Protein 9QYF (pdb70)

Structure (mmCIF, N/CA/C/O backbone):
data_9QYF
#
_entry.id   9QYF
#
_cell.length_a   52.143
_cell.length_b   52.143
_cell.length_c   132.158
_cell.angle_alpha   90.00
_cell.angle_beta   90.00
_cell.angle_gamma   90.00
#
_symmetry.space_group_name_H-M   'P 43 21 2'
#
loop_
_entity.id
_entity.type
_entity.pdbx_description
1 polymer 'Protein mono-ADP-ribosyltransferase PARP9'
2 non-polymer ADENOSINE-5-DIPHOSPHORIBOSE
3 non-polymer '[(2R,3S,4R,5R)-5-(6-AMINOPURIN-9-YL)-3,4-DIHYDROXY-OXOLAN-2-YL]METHYL[HYDROXY-[[(2R,3S,4R,5S)-3,4,5-TRIHYDROXYOXOLAN-2-YL]METHOXY]PHOSPHORYL] HYDROGEN PHOSPHATE'
4 water water
#
loop_
_atom_site.group_PDB
_atom_site.id
_atom_site.type_symbol
_atom_site.label_atom_id
_atom_site.label_alt_id
_atom_site.label_comp_id
_atom_site.label_asym_id
_atom_site.label_entity_id
_atom_site.label_seq_id
_atom_site.pdbx_PDB_ins_code
_atom_site.Cartn_x
_atom_site.Cartn_y
_atom_site.Cartn_z
_atom_site.occupancy
_atom_site.B_iso_or_equiv
_atom_site.auth_seq_id
_atom_site.auth_comp_id
_atom_site.auth_asym_id
_atom_site.auth_atom_id
_atom_site.pdbx_PDB_model_num
ATOM 1 N N . SER A 1 8 ? -14.585 7.201 -21.875 1.00 48.42 308 SER A N 1
ATOM 2 C CA . SER A 1 8 ? -14.286 7.402 -20.438 1.00 43.48 308 SER A CA 1
ATOM 3 C C . SER A 1 8 ? -15.497 8.075 -19.808 1.00 39.27 308 SER A C 1
ATOM 4 O O . SER A 1 8 ? -16.246 8.734 -20.522 1.00 48.82 308 SER A O 1
ATOM 7 N N . PHE A 1 9 ? -15.716 7.861 -18.504 1.00 27.20 309 PHE A N 1
ATOM 8 C CA . PHE A 1 9 ? -16.796 8.537 -17.799 1.00 21.58 309 PHE A CA 1
ATOM 9 C C . PHE A 1 9 ? -16.402 8.744 -16.335 1.00 20.77 309 PHE A C 1
ATOM 10 O O . PHE A 1 9 ? -15.541 8.031 -15.793 1.00 25.00 309 PHE A O 1
ATOM 18 N N . ASN A 1 10 ? -17.018 9.772 -15.723 1.00 18.25 310 ASN A N 1
ATOM 19 C CA . ASN A 1 10 ? -16.731 10.150 -14.351 1.00 17.46 310 ASN A CA 1
ATOM 20 C C . ASN A 1 10 ? -17.985 10.357 -13.501 1.00 16.52 310 ASN A C 1
ATOM 21 O O . ASN A 1 10 ? -17.874 10.737 -12.350 1.00 18.67 310 ASN A O 1
ATOM 26 N N . ALA A 1 11 ? -19.168 10.076 -14.051 1.00 14.28 311 ALA A N 1
ATOM 27 C CA . ALA A 1 11 ? -20.386 10.227 -13.276 1.00 14.30 311 ALA A CA 1
ATOM 28 C C . ALA A 1 11 ? -21.325 9.047 -13.566 1.00 14.51 311 ALA A C 1
ATOM 29 O O . ALA A 1 11 ? -21.317 8.514 -14.678 1.00 16.08 311 ALA A O 1
ATOM 31 N N . MET A 1 12 ? -22.168 8.688 -12.577 1.00 15.50 312 MET A N 1
ATOM 32 C CA . MET A 1 12 ? -23.211 7.676 -12.733 1.00 15.88 312 MET A CA 1
ATOM 33 C C . MET A 1 12 ? -24.431 8.173 -11.976 1.00 15.29 312 MET A C 1
ATOM 34 O O . MET A 1 12 ? -24.311 8.881 -11.000 1.00 15.83 312 MET A O 1
ATOM 39 N N . VAL A 1 13 ? -25.604 7.738 -12.414 1.00 13.80 313 VAL A N 1
ATOM 40 C CA . VAL A 1 13 ? -26.846 8.029 -11.724 1.00 14.86 313 VAL A CA 1
ATOM 41 C C . VAL A 1 13 ? -27.514 6.704 -11.353 1.00 14.29 313 VAL A C 1
ATOM 42 O O . VAL A 1 13 ? -27.593 5.810 -12.202 1.00 14.30 313 VAL A O 1
ATOM 46 N N . VAL A 1 14 ? -27.923 6.589 -10.083 1.00 14.19 314 VAL A N 1
ATOM 47 C CA . VAL A 1 14 ? -28.587 5.401 -9.598 1.00 14.66 314 VAL A CA 1
ATOM 48 C C . VAL A 1 14 ? -29.761 5.840 -8.724 1.00 14.28 314 VAL A C 1
ATOM 49 O O . VAL A 1 14 ? -29.588 6.534 -7.732 1.00 14.28 314 VAL A O 1
ATOM 53 N N . ASN A 1 15 ? -30.977 5.434 -9.092 1.00 15.81 315 ASN A N 1
ATOM 54 C CA . ASN A 1 15 ? -32.199 5.831 -8.393 1.00 15.30 315 ASN A CA 1
ATOM 55 C C . ASN A 1 15 ? -32.226 7.366 -8.291 1.00 14.46 315 ASN A C 1
ATOM 56 O O . ASN A 1 15 ? -32.273 8.023 -9.321 1.00 17.71 315 ASN A O 1
ATOM 61 N N . ASN A 1 16 ? -32.219 7.913 -7.067 1.00 13.64 316 ASN A N 1
ATOM 62 C CA . ASN A 1 16 ? -32.200 9.356 -6.830 1.00 14.06 316 ASN A CA 1
ATOM 63 C C . ASN A 1 16 ? -30.843 9.915 -6.430 1.00 14.83 316 ASN A C 1
ATOM 64 O O . ASN A 1 16 ? -30.766 11.055 -5.963 1.00 16.58 316 ASN A O 1
ATOM 69 N N . LEU A 1 17 ? -29.785 9.188 -6.746 1.00 13.70 317 LEU A N 1
ATOM 70 C CA . LEU A 1 17 ? -28.443 9.568 -6.371 1.00 13.80 317 LEU A CA 1
ATOM 71 C C . LEU A 1 17 ? -27.564 9.735 -7.604 1.00 13.83 317 LEU A C 1
ATOM 72 O O . LEU A 1 17 ? -27.563 8.909 -8.520 1.00 14.50 317 LEU A O 1
ATOM 77 N N . THR A 1 18 ? -26.828 10.864 -7.598 1.00 12.90 318 THR A N 1
ATOM 78 C CA . THR A 1 18 ? -25.812 11.142 -8.596 1.00 13.45 318 THR A CA 1
ATOM 79 C C . THR A 1 18 ? -24.438 11.034 -7.931 1.00 14.27 318 THR A C 1
ATOM 80 O O . THR A 1 18 ? -24.233 11.589 -6.866 1.00 16.07 318 THR A O 1
ATOM 84 N N . LEU A 1 19 ? -23.565 10.228 -8.532 1.00 14.75 319 LEU A N 1
ATOM 85 C CA . LEU A 1 19 ? -22.209 10.101 -8.022 1.00 15.82 319 LEU A CA 1
ATOM 86 C C . LEU A 1 19 ? -21.219 10.563 -9.096 1.00 15.91 319 LEU A C 1
ATOM 87 O O . LEU A 1 19 ? -21.265 10.081 -10.219 1.00 16.58 319 LEU A O 1
ATOM 92 N N . GLN A 1 20 ? -20.293 11.469 -8.723 1.00 15.02 320 GLN A N 1
ATOM 93 C CA . GLN A 1 20 ? -19.294 11.938 -9.654 1.00 15.41 320 GLN A CA 1
ATOM 94 C C . GLN A 1 20 ? -17.914 11.839 -9.003 1.00 15.91 320 GLN A C 1
ATOM 95 O O . GLN A 1 20 ? -17.782 12.101 -7.825 1.00 17.01 320 GLN A O 1
ATOM 101 N N . ILE A 1 21 ? -16.922 11.405 -9.795 1.00 15.05 321 ILE A N 1
ATOM 102 C CA . ILE A 1 21 ? -15.535 11.475 -9.403 1.00 15.65 321 ILE A CA 1
ATOM 103 C C . ILE A 1 21 ? -14.913 12.717 -10.027 1.00 16.54 321 ILE A C 1
ATOM 104 O O . ILE A 1 21 ? -15.029 12.940 -11.225 1.00 18.47 321 ILE A O 1
ATOM 109 N N . VAL A 1 22 ? -14.306 13.508 -9.156 1.00 17.10 322 VAL A N 1
ATOM 110 C CA . VAL A 1 22 ? -13.728 14.789 -9.510 1.00 18.28 322 VAL A CA 1
ATOM 111 C C . VAL A 1 22 ? -12.234 14.760 -9.193 1.00 18.62 322 VAL A C 1
ATOM 112 O O . VAL A 1 22 ? -11.843 14.217 -8.188 1.00 20.88 322 VAL A O 1
ATOM 116 N N . GLN A 1 23 ? -11.427 15.339 -10.075 1.00 18.75 323 GLN A N 1
ATOM 117 C CA . GLN A 1 23 ? -10.032 15.613 -9.783 1.00 20.05 323 GLN A CA 1
ATOM 118 C C . GLN A 1 23 ? -9.931 17.068 -9.338 1.00 19.32 323 GLN A C 1
ATOM 119 O O . GLN A 1 23 ? -10.167 17.972 -10.130 1.00 23.42 323 GLN A O 1
ATOM 125 N N . GLY A 1 24 ? -9.592 17.257 -8.068 1.00 18.89 324 GLY A N 1
ATOM 126 C CA . GLY A 1 24 ? -9.509 18.605 -7.528 1.00 17.37 324 GLY A CA 1
ATOM 127 C C . GLY A 1 24 ? -9.199 18.642 -6.035 1.00 17.13 324 GLY A C 1
ATOM 128 O O . GLY A 1 24 ? -8.798 17.651 -5.430 1.00 19.39 324 GLY A O 1
ATOM 129 N N . HIS A 1 25 ? -9.463 19.813 -5.453 1.00 18.62 325 HIS A N 1
ATOM 130 C CA . HIS A 1 25 ? -9.175 20.115 -4.069 1.00 17.74 325 HIS A CA 1
ATOM 131 C C . HIS A 1 25 ? -10.466 20.066 -3.276 1.00 16.53 325 HIS A C 1
ATOM 132 O O . HIS A 1 25 ? -11.415 20.780 -3.619 1.00 16.88 325 HIS A O 1
ATOM 139 N N . ILE A 1 26 ? -10.490 19.273 -2.198 1.00 16.03 326 ILE A N 1
ATOM 140 C CA . ILE A 1 26 ? -11.695 19.158 -1.382 1.00 17.02 326 ILE A CA 1
ATOM 141 C C . ILE A 1 26 ? -12.115 20.518 -0.834 1.00 15.80 326 ILE A C 1
ATOM 142 O O . ILE A 1 26 ? -13.333 20.807 -0.775 1.00 17.39 326 ILE A O 1
ATOM 147 N N . GLU A 1 27 ? -11.119 21.364 -0.485 1.00 16.57 327 GLU A N 1
ATOM 148 C CA . GLU A 1 27 ? -11.437 22.608 0.178 1.00 17.90 327 GLU A CA 1
ATOM 149 C C . GLU A 1 27 ? -12.020 23.671 -0.756 1.00 17.38 327 GLU A C 1
ATOM 150 O O . GLU A 1 27 ? -12.476 24.723 -0.289 1.00 19.33 327 GLU A O 1
ATOM 156 N N . TRP A 1 28 ? -12.004 23.413 -2.068 1.00 17.96 328 TRP A N 1
ATOM 157 C CA . TRP A 1 28 ? -12.530 24.345 -3.057 1.00 19.09 328 TRP A CA 1
ATOM 158 C C . TRP A 1 28 ? -13.873 23.889 -3.631 1.00 18.52 328 TRP A C 1
ATOM 159 O O . TRP A 1 28 ? -14.385 24.497 -4.566 1.00 20.61 328 TRP A O 1
ATOM 170 N N A GLN A 1 29 ? -14.438 22.806 -3.082 0.50 16.38 329 GLN A N 1
ATOM 171 N N B GLN A 1 29 ? -14.458 22.836 -3.058 0.50 17.69 329 GLN A N 1
ATOM 172 C CA A GLN A 1 29 ? -15.758 22.340 -3.477 0.50 16.45 329 GLN A CA 1
ATOM 173 C CA B GLN A 1 29 ? -15.749 22.355 -3.517 0.50 18.51 329 GLN A CA 1
ATOM 174 C C A GLN A 1 29 ? -16.844 23.347 -3.109 0.50 16.35 329 GLN A C 1
ATOM 175 C C B GLN A 1 29 ? -16.889 23.246 -3.038 0.50 17.33 329 GLN A C 1
ATOM 176 O O A GLN A 1 29 ? -16.711 24.122 -2.167 0.50 18.33 329 GLN A O 1
ATOM 177 O O B GLN A 1 29 ? -16.843 23.828 -1.956 0.50 17.23 329 GLN A O 1
ATOM 188 N N . THR A 1 30 ? -17.949 23.238 -3.850 1.00 16.42 330 THR A N 1
ATOM 189 C CA . THR A 1 30 ? -19.242 23.828 -3.511 1.00 17.53 330 THR A CA 1
ATOM 190 C C . THR A 1 30 ? -20.211 22.665 -3.329 1.00 17.47 330 THR A C 1
ATOM 191 O O . THR A 1 30 ? -20.439 21.891 -4.258 1.00 19.57 330 THR A O 1
ATOM 195 N N . ALA A 1 31 ? -20.711 22.516 -2.104 1.00 16.53 331 ALA A N 1
ATOM 196 C CA . ALA A 1 31 ? -21.667 21.459 -1.797 1.00 15.77 331 ALA A CA 1
ATOM 197 C C . ALA A 1 31 ? -22.315 21.824 -0.476 1.00 15.59 331 ALA A C 1
ATOM 198 O O . ALA A 1 31 ? -21.786 22.668 0.236 1.00 17.39 331 ALA A O 1
ATOM 200 N N . ASP A 1 32 ? -23.455 21.199 -0.133 1.00 14.30 332 ASP A N 1
ATOM 201 C CA . ASP A 1 32 ? -24.010 21.453 1.172 1.00 13.66 332 ASP A CA 1
ATOM 202 C C . ASP A 1 32 ? -23.069 21.035 2.299 1.00 13.61 332 ASP A C 1
ATOM 203 O O . ASP A 1 32 ? -22.971 21.703 3.329 1.00 14.33 332 ASP A O 1
ATOM 208 N N . VAL A 1 33 ? -22.450 19.857 2.123 1.00 13.58 333 VAL A N 1
ATOM 209 C CA . VAL A 1 33 ? -21.511 19.305 3.098 1.00 12.98 333 VAL A CA 1
ATOM 210 C C . VAL A 1 33 ? -20.178 18.958 2.419 1.00 12.21 333 VAL A C 1
ATOM 211 O O . VAL A 1 33 ? -20.154 18.420 1.319 1.00 13.15 333 VAL A O 1
ATOM 215 N N . ILE A 1 34 ? -19.089 19.298 3.099 1.00 13.30 334 ILE A N 1
ATOM 216 C CA . ILE A 1 34 ? -17.743 18.895 2.711 1.00 13.06 334 ILE A CA 1
ATOM 217 C C . ILE A 1 34 ? -17.231 18.075 3.884 1.00 12.58 334 ILE A C 1
ATOM 218 O O . ILE A 1 34 ? -17.411 18.405 5.055 1.00 13.54 334 ILE A O 1
ATOM 223 N N . VAL A 1 35 ? -16.596 16.950 3.559 1.00 13.69 335 VAL A N 1
ATOM 224 C CA . VAL A 1 35 ? -16.070 16.032 4.558 1.00 13.98 335 VAL A CA 1
ATOM 225 C C . VAL A 1 35 ? -14.573 16.217 4.788 1.00 12.64 335 VAL A C 1
ATOM 226 O O . VAL A 1 35 ? -13.794 16.224 3.845 1.00 14.05 335 VAL A O 1
ATOM 230 N N . ASN A 1 36 ? -14.227 16.291 6.078 1.00 12.11 336 ASN A N 1
ATOM 231 C CA . ASN A 1 36 ? -12.839 16.409 6.525 1.00 12.38 336 ASN A CA 1
ATOM 232 C C . ASN A 1 36 ? -12.371 15.075 7.115 1.00 13.72 336 ASN A C 1
ATOM 233 O O . ASN A 1 36 ? -13.190 14.226 7.410 1.00 14.42 336 ASN A O 1
ATOM 238 N N . SER A 1 37 ? -11.073 14.952 7.355 1.00 14.42 337 SER A N 1
ATOM 239 C CA . SER A 1 37 ? -10.480 13.740 7.876 1.00 14.50 337 SER A CA 1
ATOM 240 C C . SER A 1 37 ? -9.398 14.125 8.887 1.00 15.77 337 SER A C 1
ATOM 241 O O . SER A 1 37 ? -8.355 14.646 8.482 1.00 16.08 337 SER A O 1
ATOM 244 N N . VAL A 1 38 ? -9.660 13.888 10.179 1.00 14.03 338 VAL A N 1
ATOM 245 C CA . VAL A 1 38 ? -8.827 14.436 11.233 1.00 13.85 338 VAL A CA 1
ATOM 246 C C . VAL A 1 38 ? -8.543 13.449 12.353 1.00 14.94 338 VAL A C 1
ATOM 247 O O . VAL A 1 38 ? -9.298 12.485 12.597 1.00 14.85 338 VAL A O 1
ATOM 251 N N . ASN A 1 39 ? -7.502 13.792 13.097 1.00 15.33 339 ASN A N 1
ATOM 252 C CA . ASN A 1 39 ? -7.284 13.354 14.456 1.00 15.91 339 ASN A CA 1
ATOM 253 C C . ASN A 1 39 ? -8.043 14.322 15.348 1.00 14.28 339 ASN A C 1
ATOM 254 O O . ASN A 1 39 ? -7.740 15.521 15.305 1.00 15.01 339 ASN A O 1
ATOM 259 N N . PRO A 1 40 ? -9.096 13.880 16.089 1.00 14.64 340 PRO A N 1
ATOM 260 C CA . PRO A 1 40 ? -9.875 14.798 16.904 1.00 15.66 340 PRO A CA 1
ATOM 261 C C . PRO A 1 40 ? -9.088 15.553 17.950 1.00 15.72 340 PRO A C 1
ATOM 262 O O . PRO A 1 40 ? -9.556 16.597 18.401 1.00 18.55 340 PRO A O 1
ATOM 266 N N . HIS A 1 41 ? -7.905 15.037 18.311 1.00 16.27 341 HIS A N 1
ATOM 267 C CA . HIS A 1 41 ? -7.047 15.683 19.298 1.00 18.37 341 HIS A CA 1
ATOM 268 C C . HIS A 1 41 ? -6.137 16.754 18.682 1.00 19.43 341 HIS A C 1
ATOM 269 O O . HIS A 1 41 ? -5.528 17.501 19.432 1.00 20.98 341 HIS A O 1
ATOM 276 N N . ASP A 1 42 ? -6.071 16.829 17.344 1.00 17.17 342 ASP A N 1
ATOM 277 C CA . ASP A 1 42 ? -5.301 17.866 16.674 1.00 17.85 342 ASP A CA 1
ATOM 278 C C . ASP A 1 42 ? -5.704 17.932 15.206 1.00 16.76 342 ASP A C 1
ATOM 279 O O . ASP A 1 42 ? -5.201 17.183 14.380 1.00 16.86 342 ASP A O 1
ATOM 284 N N . ILE A 1 43 ? -6.651 18.825 14.890 1.00 15.59 343 ILE A N 1
ATOM 285 C CA . ILE A 1 43 ? -7.196 18.936 13.550 1.00 15.40 343 ILE A CA 1
ATOM 286 C C . ILE A 1 43 ? -6.282 19.724 12.606 1.00 15.65 343 ILE A C 1
ATOM 287 O O . ILE A 1 43 ? -6.683 19.986 11.489 1.00 16.53 343 ILE A O 1
ATOM 292 N N . THR A 1 44 ? -5.028 20.014 13.030 1.00 15.87 344 THR A N 1
ATOM 293 C CA . THR A 1 44 ? -4.076 20.710 12.179 1.00 18.02 344 THR A CA 1
ATOM 294 C C . THR A 1 44 ? -3.102 19.777 11.469 1.00 18.42 344 THR A C 1
ATOM 295 O O . THR A 1 44 ? -2.297 20.238 10.687 1.00 19.87 344 THR A O 1
ATOM 299 N N . VAL A 1 45 ? -3.169 18.472 11.731 1.00 17.14 345 VAL A N 1
ATOM 300 C CA . VAL A 1 45 ? -2.286 17.452 11.186 1.00 18.27 345 VAL A CA 1
ATOM 301 C C . VAL A 1 45 ? -2.960 16.746 10.012 1.00 17.28 345 VAL A C 1
ATOM 302 O O . VAL A 1 45 ? -4.098 16.319 10.119 1.00 17.88 345 VAL A O 1
ATOM 306 N N . GLY A 1 46 ? -2.245 16.613 8.901 1.00 16.81 346 GLY A N 1
ATOM 307 C CA . GLY A 1 46 ? -2.701 15.906 7.720 1.00 16.57 346 GLY A CA 1
ATOM 308 C C . GLY A 1 46 ? -3.026 16.860 6.584 1.00 16.14 346 GLY A C 1
ATOM 309 O O . GLY A 1 46 ? -3.462 17.985 6.855 1.00 17.28 346 GLY A O 1
ATOM 310 N N . PRO A 1 47 ? -2.865 16.462 5.311 1.00 15.78 347 PRO A N 1
ATOM 311 C CA . PRO A 1 47 ? -3.064 17.409 4.207 1.00 17.23 347 PRO A CA 1
ATOM 312 C C . PRO A 1 47 ? -4.527 17.771 3.992 1.00 15.57 347 PRO A C 1
ATOM 313 O O . PRO A 1 47 ? -4.832 18.939 3.727 1.00 17.61 347 PRO A O 1
ATOM 317 N N . VAL A 1 48 ? -5.478 16.817 4.118 1.00 15.59 348 VAL A N 1
ATOM 318 C CA . VAL A 1 48 ? -6.900 17.186 3.984 1.00 14.90 348 VAL A CA 1
ATOM 319 C C . VAL A 1 48 ? -7.236 18.150 5.121 1.00 14.61 348 VAL A C 1
ATOM 320 O O . VAL A 1 48 ? -7.843 19.216 4.914 1.00 15.65 348 VAL A O 1
ATOM 324 N N . ALA A 1 49 ? -6.836 17.811 6.349 1.00 15.07 349 ALA A N 1
ATOM 325 C C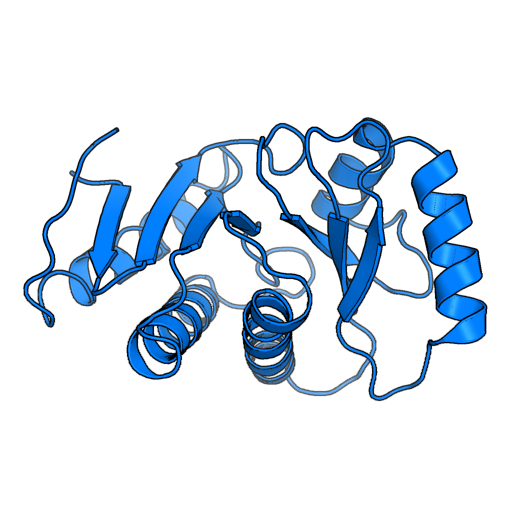A . ALA A 1 49 ? -7.124 18.625 7.518 1.00 15.63 349 ALA A CA 1
ATOM 326 C C . ALA A 1 49 ? -6.576 20.039 7.360 1.00 14.58 349 ALA A C 1
ATOM 327 O O . ALA A 1 49 ? -7.271 21.017 7.627 1.00 15.47 349 ALA A O 1
ATOM 329 N N . LYS A 1 50 ? -5.286 20.164 6.982 1.00 14.70 350 LYS A N 1
ATOM 330 C CA . LYS A 1 50 ? -4.727 21.493 6.812 1.00 16.37 350 LYS A CA 1
ATOM 331 C C . LYS A 1 50 ? -5.417 22.248 5.682 1.00 16.91 350 LYS A C 1
ATOM 332 O O . LYS A 1 50 ? -5.621 23.447 5.784 1.00 19.31 350 LYS A O 1
ATOM 338 N N . SER A 1 51 ? -5.775 21.559 4.596 1.00 17.37 351 SER A N 1
ATOM 339 C CA . SER A 1 51 ? -6.428 22.196 3.461 1.00 18.46 351 SER A CA 1
ATOM 340 C C . SER A 1 51 ? -7.762 22.808 3.888 1.00 17.03 351 SER A C 1
ATOM 341 O O . SER A 1 51 ? -8.076 23.972 3.596 1.00 16.18 351 SER A O 1
ATOM 344 N N . ILE A 1 52 ? -8.582 21.997 4.555 1.00 16.00 352 ILE A N 1
ATOM 345 C CA . ILE A 1 52 ? -9.912 22.434 4.962 1.00 15.32 352 ILE A CA 1
ATOM 346 C C . ILE A 1 52 ? -9.807 23.546 6.017 1.00 15.37 352 ILE A C 1
ATOM 347 O O . ILE A 1 52 ? -10.519 24.546 5.932 1.00 16.18 352 ILE A O 1
ATOM 352 N N . LEU A 1 53 ? -8.900 23.412 6.986 1.00 15.88 353 LEU A N 1
ATOM 353 C CA . LEU A 1 53 ? -8.784 24.401 8.050 1.00 15.14 353 LEU A CA 1
ATOM 354 C C . LEU A 1 53 ? -8.364 25.762 7.495 1.00 16.13 353 LEU A C 1
ATOM 355 O O . LEU A 1 53 ? -8.988 26.787 7.796 1.00 16.51 353 LEU A O 1
ATOM 360 N N . GLN A 1 54 ? -7.327 25.797 6.643 1.00 15.78 354 GLN A N 1
ATOM 361 C CA . GLN A 1 54 ? -6.878 27.056 6.099 1.00 17.07 354 GLN A CA 1
ATOM 362 C C . GLN A 1 54 ? -7.960 27.745 5.280 1.00 19.17 354 GLN A C 1
ATOM 363 O O . GLN A 1 54 ? -8.067 28.958 5.336 1.00 22.42 354 GLN A O 1
ATOM 369 N N . GLN A 1 55 ? -8.735 27.002 4.494 1.00 18.01 355 GLN A N 1
ATOM 370 C CA . GLN A 1 55 ? -9.775 27.602 3.681 1.00 18.29 355 GLN A CA 1
ATOM 371 C C . GLN A 1 55 ? -10.985 28.014 4.520 1.00 18.55 355 GLN A C 1
ATOM 372 O O . GLN A 1 55 ? -11.585 29.045 4.219 1.00 20.37 355 GLN A O 1
ATOM 378 N N . ALA A 1 56 ? -11.368 27.214 5.541 1.00 16.08 356 ALA A N 1
ATOM 379 C CA . ALA A 1 56 ? -12.546 27.518 6.350 1.00 16.41 356 ALA A CA 1
ATOM 380 C C . ALA A 1 56 ? -12.233 28.708 7.244 1.00 16.22 356 ALA A C 1
ATOM 381 O O . ALA A 1 56 ? -13.122 29.509 7.504 1.00 18.71 356 ALA A O 1
ATOM 383 N N . GLY A 1 57 ? -10.982 28.771 7.732 1.00 17.49 357 GLY A N 1
ATOM 384 C CA . GLY A 1 57 ? -10.589 29.807 8.642 1.00 18.85 357 GLY A CA 1
ATOM 385 C C . GLY A 1 57 ? -10.528 29.360 10.100 1.00 18.27 357 GLY A C 1
ATOM 386 O O . GLY A 1 57 ? -11.123 28.361 10.517 1.00 19.46 357 GLY A O 1
ATOM 387 N N . VAL A 1 58 ? -9.827 30.177 10.897 1.00 18.81 358 VAL A N 1
ATOM 388 C CA . VAL A 1 58 ? -9.527 29.798 12.262 1.00 19.04 358 VAL A CA 1
ATOM 389 C C . VAL A 1 58 ? -10.805 29.681 13.105 1.00 18.17 358 VAL A C 1
ATOM 390 O O . VAL A 1 58 ? -10.836 28.953 14.103 1.00 20.78 358 VAL A O 1
ATOM 394 N N . GLU A 1 59 ? -11.869 30.386 12.710 1.00 18.23 359 GLU A N 1
ATOM 395 C CA . GLU A 1 59 ? -13.130 30.306 13.452 1.00 18.16 359 GLU A CA 1
ATOM 396 C C . GLU A 1 59 ? -13.727 28.892 13.443 1.00 18.42 359 GLU A C 1
ATOM 397 O O . GLU A 1 59 ? -14.423 28.473 14.383 1.00 18.61 359 GLU A O 1
ATOM 403 N N . MET A 1 60 ? -13.481 28.150 12.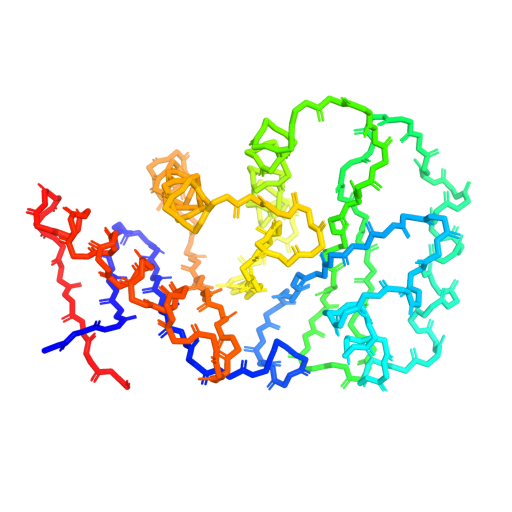359 1.00 17.20 360 MET A N 1
ATOM 404 C CA . MET A 1 60 ? -13.917 26.776 12.285 1.00 17.50 360 MET A CA 1
ATOM 405 C C . MET A 1 60 ? -13.198 25.954 13.347 1.00 17.01 360 MET A C 1
ATOM 406 O O . MET A 1 60 ? -13.803 25.137 14.009 1.00 18.54 360 MET A O 1
ATOM 411 N N . LYS A 1 61 ? -11.886 26.156 13.524 1.00 16.51 361 LYS A N 1
ATOM 412 C CA . LYS A 1 61 ? -11.191 25.418 14.580 1.00 16.89 361 LYS A CA 1
ATOM 413 C C . LYS A 1 61 ? -11.768 25.686 15.963 1.00 15.74 361 LYS A C 1
ATOM 414 O O . LYS A 1 61 ? -11.878 24.778 16.778 1.00 15.51 361 LYS A O 1
ATOM 420 N N . SER A 1 62 ? -12.110 26.952 16.256 1.00 16.87 362 SER A N 1
ATOM 421 C CA . SER A 1 62 ? -12.709 27.290 17.535 1.00 18.23 362 SER A CA 1
ATOM 422 C C . SER A 1 62 ? -13.988 26.467 17.748 1.00 17.28 362 SER A C 1
ATOM 423 O O . SER A 1 62 ? -14.253 25.978 18.838 1.00 16.84 362 SER A O 1
ATOM 426 N N . GLU A 1 63 ? -14.826 26.442 16.717 1.00 15.37 363 GLU A N 1
ATOM 427 C CA . GLU A 1 63 ? -16.087 25.733 16.803 1.00 15.72 363 GLU A CA 1
ATOM 428 C C . GLU A 1 63 ? -15.872 24.226 16.941 1.00 16.00 363 GLU A C 1
ATOM 429 O O . GLU A 1 63 ? -16.508 23.593 17.759 1.00 17.04 363 GLU A O 1
ATOM 435 N N . PHE A 1 64 ? -14.895 23.677 16.214 1.00 14.67 364 PHE A N 1
ATOM 436 C CA . PHE A 1 64 ? -14.541 22.281 16.354 1.00 14.80 364 PHE A CA 1
ATOM 437 C C . PHE A 1 64 ? -14.241 21.964 17.817 1.00 15.53 364 PHE A C 1
ATOM 438 O O . PHE A 1 64 ? -14.715 20.976 18.385 1.00 16.19 364 PHE A O 1
ATOM 446 N N . LEU A 1 65 ? -13.306 22.716 18.374 1.00 14.77 365 LEU A N 1
ATOM 447 C CA . LEU A 1 65 ? -12.876 22.478 19.740 1.00 16.28 365 LEU A CA 1
ATOM 448 C C . LEU A 1 65 ? -14.017 22.555 20.747 1.00 18.18 365 LEU A C 1
ATOM 449 O O . LEU A 1 65 ? -14.075 21.736 21.674 1.00 18.46 365 LEU A O 1
ATOM 454 N N . ALA A 1 66 ? -14.858 23.589 20.606 1.00 17.49 366 ALA A N 1
ATOM 455 C CA . ALA A 1 66 ? -15.980 23.743 21.516 1.00 19.11 366 ALA A CA 1
ATOM 456 C C . ALA A 1 66 ? -17.011 22.615 21.365 1.00 17.51 366 ALA A C 1
ATOM 457 O O . ALA A 1 66 ? -17.516 22.116 22.361 1.00 20.91 366 ALA A O 1
ATOM 459 N N . THR A 1 67 ? -17.253 22.185 20.135 1.00 16.24 367 THR A N 1
ATOM 460 C CA . THR A 1 67 ? -18.200 21.101 19.910 1.00 18.41 367 THR A CA 1
ATOM 461 C C . THR A 1 67 ? -17.596 19.796 20.429 1.00 17.77 367 THR A C 1
ATOM 462 O O . THR A 1 67 ? -18.310 18.992 21.009 1.00 19.26 367 THR A O 1
ATOM 466 N N . LYS A 1 68 ? -16.272 19.622 20.257 1.00 15.52 368 LYS A N 1
ATOM 467 C CA . LYS A 1 68 ? -15.614 18.418 20.749 1.00 16.64 368 LYS A CA 1
ATOM 468 C C . LYS A 1 68 ? -15.774 18.354 22.270 1.00 18.85 368 LYS A C 1
ATOM 469 O O . LYS A 1 68 ? -16.071 17.320 22.835 1.00 19.45 368 LYS A O 1
ATOM 475 N N . ALA A 1 69 ? -15.549 19.481 22.947 1.00 19.78 369 ALA A N 1
ATOM 476 C CA . ALA A 1 69 ? -15.679 19.472 24.399 1.00 22.54 369 ALA A CA 1
ATOM 477 C C . ALA A 1 69 ? -17.088 19.033 24.825 1.00 23.88 369 ALA A C 1
ATOM 478 O O . ALA A 1 69 ? -17.243 18.351 25.835 1.00 28.92 369 ALA A O 1
ATOM 480 N N . LYS A 1 70 ? -18.123 19.384 24.058 1.00 22.84 370 LYS A N 1
ATOM 481 C CA . LYS A 1 70 ? -19.490 19.011 24.423 1.00 24.74 370 LYS A CA 1
ATOM 482 C C . LYS A 1 70 ? -19.835 17.560 24.073 1.00 23.24 370 LYS A C 1
ATOM 483 O O . LYS A 1 70 ? -20.558 16.891 24.823 1.00 26.60 370 LYS A O 1
ATOM 489 N N . GLN A 1 71 ? -19.361 17.086 22.910 1.00 20.42 371 GLN A N 1
ATOM 490 C CA . GLN A 1 71 ? -19.884 15.877 22.281 1.00 19.55 371 GLN A CA 1
ATOM 491 C C . GLN A 1 71 ? -18.927 14.690 22.330 1.00 18.60 371 GLN A C 1
ATOM 492 O O . GLN A 1 71 ? -19.370 13.548 22.233 1.00 20.24 371 GLN A O 1
ATOM 498 N N . PHE A 1 72 ? -17.618 14.942 22.360 1.00 17.04 372 PHE A N 1
ATOM 499 C CA . PHE A 1 72 ? -16.642 13.919 22.003 1.00 16.95 372 PHE A CA 1
ATOM 500 C C . PHE A 1 72 ? -16.598 12.790 23.023 1.00 16.21 372 PHE A C 1
ATOM 501 O O . PHE A 1 72 ? -16.601 12.992 24.222 1.00 19.27 372 PHE A O 1
ATOM 509 N N . GLN A 1 73 ? -16.534 11.568 22.512 1.00 16.29 373 GLN A N 1
ATOM 510 C CA . GLN A 1 73 ? -16.448 10.333 23.282 1.00 15.37 373 GLN A CA 1
ATOM 511 C C . GLN A 1 73 ? -15.882 9.290 22.322 1.00 14.79 373 GLN A C 1
ATOM 512 O O . GLN A 1 73 ? -15.863 9.502 21.127 1.00 15.38 373 GLN A O 1
ATOM 518 N N . ARG A 1 74 ? -15.515 8.115 22.857 1.00 14.82 374 ARG A N 1
ATOM 519 C CA . ARG A 1 74 ? -14.911 7.096 22.012 1.00 16.19 374 ARG A CA 1
ATOM 520 C C . ARG A 1 74 ? -15.767 6.689 20.823 1.00 15.56 374 ARG A C 1
ATOM 521 O O . ARG A 1 74 ? -15.262 6.407 19.742 1.00 16.98 374 ARG A O 1
ATOM 529 N N . SER A 1 75 ? -17.090 6.666 21.025 1.00 15.25 375 SER A N 1
ATOM 530 C CA . SER A 1 75 ? -17.984 6.212 19.963 1.00 16.60 375 SER A CA 1
ATOM 531 C C . SER A 1 75 ? -18.156 7.220 18.823 1.00 15.40 375 SER A C 1
ATOM 532 O O . SER A 1 75 ? -18.743 6.882 17.777 1.00 17.46 375 SER A O 1
ATOM 535 N N . GLN A 1 76 ? -17.738 8.480 19.015 1.00 15.20 376 GLN A N 1
ATOM 536 C CA . GLN A 1 76 ? -17.985 9.490 18.004 1.00 15.12 376 GLN A CA 1
ATOM 537 C C . GLN A 1 76 ? -17.057 9.328 16.800 1.00 14.16 376 GLN A C 1
ATOM 538 O O . GLN A 1 76 ? -15.827 9.423 16.934 1.00 16.43 376 GLN A O 1
ATOM 544 N N . LEU A 1 77 ? -17.621 9.143 15.615 1.00 14.12 377 LEU A N 1
ATOM 545 C CA . LEU A 1 77 ? -16.852 9.018 14.383 1.00 13.82 377 LEU A CA 1
ATOM 546 C C . LEU A 1 77 ? -16.987 10.235 13.481 1.00 13.80 377 LEU A C 1
ATOM 547 O O . LEU A 1 77 ? -16.206 10.400 12.563 1.00 13.68 377 LEU A O 1
ATOM 552 N N . VAL A 1 78 ? -18.075 11.001 13.642 1.00 13.90 378 VAL A N 1
ATOM 553 C CA . VAL A 1 78 ? -18.291 12.177 12.818 1.00 13.94 378 VAL A CA 1
ATOM 554 C C . VAL A 1 78 ? -18.716 13.312 13.750 1.00 14.32 378 VAL A C 1
ATOM 555 O O . VAL A 1 78 ? -19.673 13.180 14.524 1.00 15.94 378 VAL A O 1
ATOM 559 N N . LEU A 1 79 ? -18.058 14.464 13.608 1.00 14.01 379 LEU A N 1
ATOM 560 C CA . LEU A 1 79 ? -18.377 15.696 14.320 1.00 13.65 379 LEU A CA 1
ATOM 561 C C . LEU A 1 79 ? -18.720 16.771 13.279 1.00 13.37 379 LEU A C 1
ATOM 562 O O . LEU A 1 79 ? -18.013 16.920 12.296 1.00 14.27 379 LEU A O 1
ATOM 567 N N . VAL A 1 80 ? -19.856 17.443 13.478 1.00 14.35 380 VAL A N 1
ATOM 568 C CA . VAL A 1 80 ? -20.366 18.427 12.533 1.00 13.39 380 VAL A CA 1
ATOM 569 C C . VAL A 1 80 ? -20.082 19.844 13.023 1.00 13.62 380 VAL A C 1
ATOM 570 O O . VAL A 1 80 ? -20.379 20.178 14.171 1.00 15.22 380 VAL A O 1
ATOM 574 N N . THR A 1 81 ? -19.527 20.659 12.126 1.00 15.41 381 THR A N 1
ATOM 575 C CA . THR A 1 81 ? -19.455 22.093 12.334 1.00 15.07 381 THR A CA 1
ATOM 576 C C . THR A 1 81 ? -20.056 22.794 11.131 1.00 15.42 381 THR A C 1
ATOM 577 O O . THR A 1 81 ? -20.328 22.191 10.100 1.00 14.62 381 THR A O 1
ATOM 581 N N . LYS A 1 82 ? -20.237 24.116 11.289 1.00 15.56 382 LYS A N 1
ATOM 582 C CA . LYS A 1 82 ? -20.564 24.943 10.141 1.00 16.96 382 LYS A CA 1
ATOM 583 C C . LYS A 1 82 ? -19.365 24.991 9.186 1.00 15.72 382 LYS A C 1
ATOM 584 O O . LYS A 1 82 ? -18.267 24.577 9.554 1.00 17.08 382 LYS A O 1
ATOM 590 N N . GLY A 1 83 ? -19.570 25.496 7.982 1.00 16.69 383 GLY A N 1
ATOM 591 C CA . GLY A 1 83 ? -18.581 25.578 6.936 1.00 16.83 383 GLY A CA 1
ATOM 592 C C . GLY A 1 83 ? -17.690 26.820 6.979 1.00 17.31 383 GLY A C 1
ATOM 593 O O . GLY A 1 83 ? -16.615 26.823 6.367 1.00 17.39 383 GLY A O 1
ATOM 594 N N . PHE A 1 84 ? -18.121 27.881 7.662 1.00 17.00 384 PHE A N 1
ATOM 595 C CA . PHE A 1 84 ? -17.375 29.127 7.706 1.00 17.81 384 PHE A CA 1
ATOM 596 C C . PHE A 1 84 ? -17.025 29.588 6.297 1.00 17.47 384 PHE A C 1
ATOM 597 O O . PHE A 1 84 ? -17.929 29.762 5.491 1.00 18.17 384 PHE A O 1
ATOM 605 N N . ASN A 1 85 ? -15.742 29.814 5.974 1.00 17.72 385 ASN A N 1
ATOM 606 C CA . ASN A 1 85 ? -15.392 30.410 4.693 1.00 18.92 385 ASN A CA 1
ATOM 607 C C . ASN A 1 85 ? -15.376 29.398 3.541 1.00 17.68 385 ASN A C 1
ATOM 608 O O . ASN A 1 85 ? -15.213 29.739 2.382 1.00 21.62 385 ASN A O 1
ATOM 613 N N . LEU A 1 86 ? -15.615 28.127 3.839 1.00 17.57 386 LEU A N 1
ATOM 614 C CA . LEU A 1 86 ? -15.863 27.153 2.770 1.00 17.91 386 LEU A CA 1
ATOM 615 C C . LEU A 1 86 ? -17.190 27.451 2.076 1.00 17.23 386 LEU A C 1
ATOM 616 O O . LEU A 1 86 ? -18.118 27.996 2.690 1.00 19.49 386 LEU A O 1
ATOM 621 N N . PHE A 1 87 ? -17.324 26.981 0.833 1.00 17.59 387 PHE A N 1
ATOM 622 C CA . PHE A 1 87 ? -18.577 27.108 0.094 1.00 17.74 387 PHE A CA 1
ATOM 623 C C . PHE A 1 87 ? -19.492 25.917 0.408 1.00 18.03 387 PHE A C 1
ATOM 624 O O . PHE A 1 87 ? -19.938 25.235 -0.509 1.00 18.34 387 PHE A O 1
ATOM 632 N N . CYS A 1 88 ? -19.797 25.760 1.699 1.00 17.39 388 CYS A N 1
ATOM 633 C CA . CYS A 1 88 ? -20.685 24.713 2.170 1.00 17.49 388 CYS A CA 1
ATOM 634 C C . CYS A 1 88 ? -21.413 25.182 3.425 1.00 17.31 388 CYS A C 1
ATOM 635 O O . CYS A 1 88 ? -21.023 26.160 4.044 1.00 19.59 388 CYS A O 1
ATOM 638 N N . LYS A 1 89 ? -22.470 24.450 3.783 1.00 17.19 389 LYS A N 1
ATOM 639 C CA . LYS A 1 89 ? -23.236 24.682 4.997 1.00 17.39 389 LYS A CA 1
ATOM 640 C C . LYS A 1 89 ? -22.530 24.083 6.208 1.00 16.54 389 LYS A C 1
ATOM 641 O O . LYS A 1 89 ? -22.438 24.700 7.258 1.00 17.57 389 LYS A O 1
ATOM 647 N N . TYR A 1 90 ? -22.160 22.804 6.091 1.00 15.64 390 TYR A N 1
ATOM 648 C CA . TYR A 1 90 ? -21.572 22.059 7.195 1.00 14.59 390 TYR A CA 1
ATOM 649 C C . TYR A 1 90 ? -20.299 21.342 6.728 1.00 13.93 390 TYR A C 1
ATOM 650 O O . TYR A 1 90 ? -20.177 21.023 5.562 1.00 15.03 390 TYR A O 1
ATOM 659 N N . ILE A 1 91 ? -19.412 21.094 7.687 1.00 13.28 391 ILE A N 1
ATOM 660 C CA . ILE A 1 91 ? -18.290 20.197 7.529 1.00 12.91 391 ILE A CA 1
ATOM 661 C C . ILE A 1 91 ? -18.569 18.989 8.418 1.00 12.98 391 ILE A C 1
ATOM 662 O O . ILE A 1 91 ? -18.878 19.123 9.591 1.00 13.69 391 ILE A O 1
ATOM 667 N N . TYR A 1 92 ? -18.480 17.800 7.820 1.00 12.73 392 TYR A N 1
ATOM 668 C CA . TYR A 1 92 ? -18.497 16.558 8.577 1.00 13.93 392 TYR A CA 1
ATOM 669 C C . TYR A 1 92 ? -17.054 16.104 8.761 1.00 12.99 392 TYR A C 1
ATOM 670 O O . TYR A 1 92 ? -16.406 15.745 7.787 1.00 13.94 392 TYR A O 1
ATOM 679 N N . HIS A 1 93 ? -16.602 16.181 10.005 1.00 12.81 393 HIS A N 1
ATOM 680 C CA . HIS A 1 93 ? -15.234 15.826 10.334 1.00 12.63 393 HIS A CA 1
ATOM 681 C C . HIS A 1 93 ? -15.199 14.356 10.746 1.00 12.69 393 HIS A C 1
ATOM 682 O O . HIS A 1 93 ? -15.767 13.988 11.773 1.00 13.97 393 HIS A O 1
ATOM 689 N N . VAL A 1 94 ? -14.589 13.520 9.900 1.00 13.66 394 VAL A N 1
ATOM 690 C CA . VAL A 1 94 ? -14.445 12.112 10.219 1.00 13.67 394 VAL A CA 1
ATOM 691 C C . VAL A 1 94 ? -13.292 11.999 11.208 1.00 13.47 394 VAL A C 1
ATOM 692 O O . VAL A 1 94 ? -12.176 12.513 10.943 1.00 14.48 394 VAL A O 1
ATOM 696 N N . LEU A 1 95 ? -13.509 11.326 12.352 1.00 12.75 395 LEU A N 1
ATOM 697 C CA . LEU A 1 95 ? -12.550 11.334 13.450 1.00 13.24 395 LEU A CA 1
ATOM 698 C C . LEU A 1 95 ? -11.865 9.972 13.548 1.00 13.25 395 LEU A C 1
ATOM 699 O O . LEU A 1 95 ? -12.499 8.928 13.749 1.00 14.62 395 LEU A O 1
ATOM 704 N N . TRP A 1 96 ? -10.528 9.962 13.421 1.00 14.00 396 TRP A N 1
ATOM 705 C CA . TRP A 1 96 ? -9.712 8.754 13.556 1.00 14.82 396 TRP A CA 1
ATOM 706 C C . TRP A 1 96 ? -9.066 8.755 14.941 1.00 16.09 396 TRP A C 1
ATOM 707 O O . TRP A 1 96 ? -8.146 9.539 15.216 1.00 16.72 396 TRP A O 1
ATOM 718 N N . HIS A 1 97 ? -9.505 7.855 15.812 1.00 17.75 397 HIS A N 1
ATOM 719 C CA . HIS A 1 97 ? -9.036 7.826 17.184 1.00 19.47 397 HIS A CA 1
ATOM 720 C C . HIS A 1 97 ? -9.272 6.461 17.830 1.00 23.33 397 HIS A C 1
ATOM 721 O O . HIS A 1 97 ? -9.853 6.354 18.914 1.00 30.17 397 HIS A O 1
ATOM 728 N N . SER A 1 98 ? -8.926 5.398 17.144 1.00 20.96 398 SER A N 1
ATOM 729 C CA . SER A 1 98 ? -8.934 4.109 17.803 1.00 25.07 398 SER A CA 1
ATOM 730 C C . SER A 1 98 ? -7.861 3.228 17.217 1.00 24.03 398 SER A C 1
ATOM 731 O O . SER A 1 98 ? -7.250 3.565 16.219 1.00 24.69 398 SER A O 1
ATOM 734 N N . GLU A 1 99 ? -7.710 2.058 17.820 1.00 26.38 399 GLU A N 1
ATOM 735 C CA . GLU A 1 99 ? -6.765 1.075 17.312 1.00 27.52 399 GLU A CA 1
ATOM 736 C C . GLU A 1 99 ? -7.447 0.005 16.450 1.00 22.90 399 GLU A C 1
ATOM 737 O O . GLU A 1 99 ? -6.827 -0.977 16.060 1.00 24.33 399 GLU A O 1
ATOM 743 N N . PHE A 1 100 ? -8.735 0.138 16.151 1.00 20.01 400 PHE A N 1
ATOM 744 C CA . PHE A 1 100 ? -9.448 -0.839 15.351 1.00 18.30 400 PHE A CA 1
ATOM 745 C C . PHE A 1 100 ? -9.027 -0.752 13.884 1.00 18.46 400 PHE A C 1
ATOM 746 O O . PHE A 1 100 ? -8.476 0.266 13.428 1.00 18.02 400 PHE A O 1
ATOM 754 N N . PRO A 1 101 ? -9.258 -1.822 13.095 1.00 18.31 401 PRO A N 1
ATOM 755 C CA . PRO A 1 101 ? -8.854 -1.852 11.690 1.00 17.46 401 PRO A CA 1
ATOM 756 C C . PRO A 1 101 ? -9.435 -0.703 10.871 1.00 16.77 401 PRO A C 1
ATOM 757 O O . PRO A 1 101 ? -10.626 -0.364 10.927 1.00 16.57 401 PRO A O 1
ATOM 761 N N . LYS A 1 102 ? -8.571 -0.028 10.126 1.00 16.88 402 LYS A N 1
ATOM 762 C CA . LYS A 1 102 ? -8.959 1.231 9.522 1.00 17.13 402 LYS A CA 1
ATOM 763 C C . LYS A 1 102 ? -10.032 1.055 8.470 1.00 14.90 402 LYS A C 1
ATOM 764 O O . LYS A 1 102 ? -10.934 1.896 8.420 1.00 15.70 402 LYS A O 1
ATOM 770 N N . PRO A 1 103 ? -10.060 -0.027 7.656 1.00 16.84 403 PRO A N 1
ATOM 771 C CA . PRO A 1 103 ? -11.188 -0.195 6.739 1.00 15.50 403 PRO A CA 1
ATOM 772 C C . PRO A 1 103 ? -12.536 -0.334 7.457 1.00 15.01 403 PRO A C 1
ATOM 773 O O . PRO A 1 103 ? -13.597 0.019 6.912 1.00 16.00 403 PRO A O 1
ATOM 777 N N . GLN A 1 104 ? -12.538 -0.900 8.672 1.00 15.12 404 GLN A N 1
ATOM 778 C CA . GLN A 1 104 ? -13.766 -1.062 9.440 1.00 14.58 404 GLN A CA 1
ATOM 779 C C . GLN A 1 104 ? -14.265 0.302 9.901 1.00 14.58 404 GLN A C 1
ATOM 780 O O . GLN A 1 104 ? -15.470 0.616 9.858 1.00 14.68 404 GLN A O 1
ATOM 786 N N . ILE A 1 105 ? -13.336 1.100 10.421 1.00 14.97 405 ILE A N 1
ATOM 787 C CA . ILE A 1 105 ? -13.684 2.470 10.833 1.00 14.83 405 ILE A CA 1
ATOM 788 C C . ILE A 1 105 ? -14.220 3.241 9.644 1.00 14.29 405 ILE A C 1
ATOM 789 O O . ILE A 1 105 ? -15.243 3.895 9.744 1.00 15.25 405 ILE A O 1
ATOM 794 N N . LEU A 1 106 ? -13.571 3.156 8.495 1.00 14.30 406 LEU A N 1
ATOM 795 C CA . LEU A 1 106 ? -13.981 3.839 7.288 1.00 14.76 406 LEU A CA 1
ATOM 796 C C . LEU A 1 106 ? -15.434 3.514 6.932 1.00 14.65 406 LEU A C 1
ATOM 797 O O . LEU A 1 106 ? -16.209 4.405 6.590 1.00 16.13 406 LEU A O 1
ATOM 802 N N . LYS A 1 107 ? -15.769 2.240 6.913 1.00 13.81 407 LYS A N 1
ATOM 803 C CA . LYS A 1 107 ? -17.110 1.816 6.555 1.00 13.90 407 LYS A CA 1
ATOM 804 C C . LYS A 1 107 ? -18.152 2.448 7.491 1.00 14.10 407 LYS A C 1
ATOM 805 O O . LYS A 1 107 ? -19.165 2.977 7.035 1.00 14.55 407 LYS A O 1
ATOM 811 N N . HIS A 1 108 ? -17.912 2.418 8.799 1.00 13.76 408 HIS A N 1
ATOM 812 C CA . HIS A 1 108 ? -18.822 3.010 9.754 1.00 13.62 408 HIS A CA 1
ATOM 813 C C . HIS A 1 108 ? -18.933 4.532 9.540 1.00 13.66 408 HIS A C 1
ATOM 814 O O . HIS A 1 108 ? -20.027 5.078 9.575 1.00 14.66 408 HIS A O 1
ATOM 821 N N . ALA A 1 109 ? -17.803 5.192 9.330 1.00 13.21 409 ALA A N 1
ATOM 822 C CA . ALA A 1 109 ? -17.802 6.647 9.180 1.00 13.18 409 ALA A CA 1
ATOM 823 C C . ALA A 1 109 ? -18.520 7.059 7.904 1.00 13.89 409 ALA A C 1
ATOM 824 O O . ALA A 1 109 ? -19.261 8.050 7.895 1.00 14.25 409 ALA A O 1
ATOM 826 N N . MET A 1 110 ? -18.336 6.289 6.822 1.00 14.84 410 MET A N 1
ATOM 827 C CA . MET A 1 110 ? -19.027 6.602 5.572 1.00 15.35 410 MET A CA 1
ATOM 828 C C . MET A 1 110 ? -20.534 6.498 5.741 1.00 13.97 410 MET A C 1
ATOM 829 O O . MET A 1 110 ? -21.300 7.372 5.300 1.00 15.27 410 MET A O 1
ATOM 834 N N . LYS A 1 111 ? -20.971 5.407 6.352 1.00 13.66 411 LYS A N 1
ATOM 835 C CA . LYS A 1 111 ? -22.429 5.209 6.545 1.00 13.72 411 LYS A CA 1
ATOM 836 C C . LYS A 1 111 ? -22.944 6.383 7.385 1.00 13.91 411 LYS A C 1
ATOM 837 O O . LYS A 1 111 ? -24.036 6.884 7.091 1.00 16.00 411 LYS A O 1
ATOM 843 N N . GLU A 1 112 ? -22.226 6.743 8.424 1.00 13.35 412 GLU A N 1
ATOM 844 C CA . GLU A 1 112 ? -22.719 7.799 9.336 1.00 14.55 412 GLU A CA 1
ATOM 845 C C . GLU A 1 112 ? -22.828 9.143 8.600 1.00 13.30 412 GLU A C 1
ATOM 846 O O . GLU A 1 112 ? -23.812 9.835 8.811 1.00 15.52 412 GLU A O 1
ATOM 852 N N . CYS A 1 113 ? -21.852 9.473 7.773 1.00 13.17 413 CYS A N 1
ATOM 853 C CA . CYS A 1 113 ? -21.934 10.721 6.985 1.00 13.01 413 CYS A CA 1
ATOM 854 C C . CYS A 1 113 ? -23.197 10.713 6.116 1.00 14.02 413 CYS A C 1
ATOM 855 O O . CYS A 1 113 ? -23.839 11.751 6.035 1.00 15.57 413 CYS A O 1
ATOM 858 N N . LEU A 1 114 ? -23.469 9.611 5.440 1.00 14.10 414 LEU A N 1
ATOM 859 C CA . LEU A 1 114 ? -24.635 9.511 4.572 1.00 14.24 414 LEU A CA 1
ATOM 860 C C . LEU A 1 114 ? -25.934 9.529 5.369 1.00 15.61 414 LEU A C 1
ATOM 861 O O . LEU A 1 114 ? -26.846 10.243 4.976 1.00 16.13 414 LEU A O 1
ATOM 866 N N . GLU A 1 115 ? -26.002 8.832 6.513 1.00 14.85 415 GLU A N 1
ATOM 867 C CA . GLU A 1 115 ? -27.178 8.896 7.358 1.00 14.88 415 GLU A CA 1
ATOM 868 C C . GLU A 1 115 ? -27.432 10.335 7.849 1.00 15.93 415 GLU A C 1
ATOM 869 O O . GLU A 1 115 ? -28.587 10.760 7.963 1.00 16.70 415 GLU A O 1
ATOM 875 N N A LYS A 1 116 ? -26.367 11.074 8.145 0.50 14.22 416 LYS A N 1
ATOM 876 N N B LYS A 1 116 ? -26.362 11.067 8.166 0.50 15.80 416 LYS A N 1
ATOM 877 C CA A LYS A 1 116 ? -26.516 12.452 8.601 0.50 13.38 416 LYS A CA 1
ATOM 878 C CA B LYS A 1 116 ? -26.490 12.458 8.589 0.50 16.80 416 LYS A CA 1
ATOM 879 C C A LYS A 1 116 ? -27.127 13.352 7.521 0.50 13.64 416 LYS A C 1
ATOM 880 C C B LYS A 1 116 ? -27.207 13.299 7.529 0.50 15.28 416 LYS A C 1
ATOM 881 O O A LYS A 1 116 ? -27.678 14.412 7.834 0.50 14.27 416 LYS A O 1
ATOM 882 O O B LYS A 1 116 ? -27.889 14.281 7.856 0.50 15.06 416 LYS A O 1
ATOM 893 N N . CYS A 1 117 ? -26.999 12.934 6.254 1.00 15.20 417 CYS A N 1
ATOM 894 C CA . CYS A 1 117 ? -27.611 13.639 5.158 1.00 15.50 417 CYS A CA 1
ATOM 895 C C . CYS A 1 117 ? -29.127 13.624 5.262 1.00 16.86 417 CYS A C 1
ATOM 896 O O . CYS A 1 117 ? -29.788 14.563 4.829 1.00 17.35 417 CYS A O 1
ATOM 899 N N . ILE A 1 118 ? -29.697 12.554 5.837 1.00 15.44 418 ILE A N 1
ATOM 900 C CA . ILE A 1 118 ? -31.122 12.512 6.111 1.00 15.76 418 ILE A CA 1
ATOM 901 C C . ILE A 1 118 ? -31.455 13.466 7.267 1.00 16.95 418 ILE A C 1
ATOM 902 O O . ILE A 1 118 ? -32.372 14.302 7.164 1.00 16.92 418 ILE A O 1
ATOM 907 N N . GLU A 1 119 ? -30.734 13.328 8.387 1.00 17.47 419 GLU A N 1
ATOM 908 C CA . GLU A 1 119 ? -31.013 14.113 9.576 1.00 17.31 419 GLU A CA 1
ATOM 909 C C . GLU A 1 119 ? -30.981 15.617 9.267 1.00 17.15 419 GLU A C 1
ATOM 9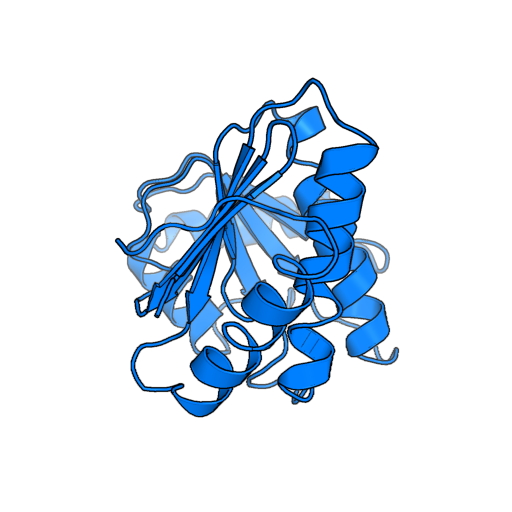10 O O . GLU A 1 119 ? -31.824 16.347 9.765 1.00 18.99 419 GLU A O 1
ATOM 916 N N . GLN A 1 120 ? -29.999 16.061 8.481 1.00 15.86 420 GLN A N 1
ATOM 917 C CA . GLN A 1 120 ? -29.818 17.484 8.217 1.00 15.33 420 GLN A CA 1
ATOM 918 C C . GLN A 1 120 ? -30.317 17.931 6.851 1.00 15.59 420 GLN A C 1
ATOM 919 O O . GLN A 1 120 ? -30.118 19.092 6.477 1.00 16.72 420 GLN A O 1
ATOM 925 N N . ASN A 1 121 ? -31.050 17.045 6.167 1.00 15.69 421 ASN A N 1
ATOM 926 C CA . ASN A 1 121 ? -31.701 17.350 4.911 1.00 16.26 421 ASN A CA 1
ATOM 927 C C . ASN A 1 121 ? -30.765 17.930 3.875 1.00 15.88 421 ASN A C 1
ATOM 928 O O . ASN A 1 121 ? -30.962 19.012 3.343 1.00 17.17 421 ASN A O 1
ATOM 933 N N . ILE A 1 122 ? -29.714 17.178 3.612 1.00 14.76 422 ILE A N 1
ATOM 934 C CA . ILE A 1 122 ? -28.606 17.575 2.766 1.00 14.23 422 ILE A CA 1
ATOM 935 C C . ILE A 1 122 ? -28.855 17.126 1.325 1.00 13.64 422 ILE A C 1
ATOM 936 O O . ILE A 1 122 ? -29.251 15.964 1.108 1.00 14.74 422 ILE A O 1
ATOM 941 N N . THR A 1 123 ? -28.565 17.974 0.336 1.00 14.17 423 THR A N 1
ATOM 942 C CA . THR A 1 123 ? -28.784 17.657 -1.060 1.00 14.19 423 THR A CA 1
ATOM 943 C C . THR A 1 123 ? -27.486 17.337 -1.797 1.00 13.30 423 THR A C 1
ATOM 944 O O . THR A 1 123 ? -27.538 16.722 -2.873 1.00 14.46 423 THR A O 1
ATOM 948 N N . SER A 1 124 ? -26.321 17.724 -1.242 1.00 13.74 424 SER A N 1
ATOM 949 C CA . SER A 1 124 ? -25.047 17.452 -1.883 1.00 13.65 424 SER A CA 1
ATOM 950 C C . SER A 1 124 ? -23.967 17.295 -0.824 1.00 13.91 424 SER A C 1
ATOM 951 O O . SER A 1 124 ? -23.927 18.038 0.161 1.00 14.88 424 SER A O 1
ATOM 954 N N . ILE A 1 125 ? -23.055 16.340 -1.073 1.00 13.61 425 ILE A N 1
ATOM 955 C CA . ILE A 1 125 ? -21.963 16.062 -0.146 1.00 13.71 425 ILE A CA 1
ATOM 956 C C . ILE A 1 125 ? -20.737 15.659 -0.945 1.00 13.35 425 ILE A C 1
ATOM 957 O O . ILE A 1 125 ? -20.864 14.890 -1.908 1.00 14.04 425 ILE A O 1
ATOM 962 N N . SER A 1 126 ? -19.583 16.229 -0.547 1.00 13.43 426 SER A N 1
ATOM 963 C CA . SER A 1 126 ? -18.333 15.967 -1.225 1.00 13.32 426 SER A CA 1
ATOM 964 C C . SER A 1 126 ? -17.310 15.368 -0.250 1.00 13.49 426 SER A C 1
ATOM 965 O O . SER A 1 126 ? -17.070 15.911 0.819 1.00 14.03 426 SER A O 1
ATOM 968 N N . PHE A 1 127 ? -16.793 14.185 -0.609 1.00 13.49 427 PHE A N 1
ATOM 969 C CA . PHE A 1 127 ? -15.811 13.450 0.179 1.00 12.55 427 PHE A CA 1
ATOM 970 C C . PHE A 1 127 ? -14.446 13.517 -0.501 1.00 12.44 427 PHE A C 1
ATOM 971 O O . PHE A 1 127 ? -14.387 13.347 -1.713 1.00 13.87 427 PHE A O 1
ATOM 979 N N . PRO A 1 128 ? -13.344 13.604 0.269 1.00 13.55 428 PRO A N 1
ATOM 980 C CA . PRO A 1 128 ? -12.026 13.244 -0.226 1.00 13.94 428 PRO A CA 1
ATOM 981 C C . PRO A 1 128 ? -11.926 11.707 -0.155 1.00 14.00 428 PRO A C 1
ATOM 982 O O . PRO A 1 128 ? -12.836 11.062 0.337 1.00 15.16 428 PRO A O 1
ATOM 986 N N . ALA A 1 129 ? -10.782 11.162 -0.590 1.00 14.35 429 ALA A N 1
ATOM 987 C CA . ALA A 1 129 ? -10.523 9.736 -0.561 1.00 14.93 429 ALA A CA 1
ATOM 988 C C . ALA A 1 129 ? -10.093 9.371 0.848 1.00 15.17 429 ALA A C 1
ATOM 989 O O . ALA A 1 129 ? -8.905 9.103 1.134 1.00 15.06 429 ALA A O 1
ATOM 991 N N . LEU A 1 130 ? -11.076 9.353 1.739 1.00 15.47 430 LEU A N 1
ATOM 992 C CA . LEU A 1 130 ? -10.846 9.144 3.159 1.00 15.36 430 LEU A CA 1
ATOM 993 C C . LEU A 1 130 ? -10.005 7.903 3.368 1.00 15.70 430 LEU A C 1
ATOM 994 O O . LEU A 1 130 ? -10.284 6.845 2.780 1.00 16.59 430 LEU A O 1
ATOM 999 N N . GLY A 1 131 ? -8.970 8.021 4.227 1.00 15.50 431 GLY A N 1
ATOM 1000 C CA . GLY A 1 131 ? -8.220 6.872 4.687 1.00 16.24 431 GLY A CA 1
ATOM 1001 C C . GLY A 1 131 ? -7.026 6.489 3.807 1.00 16.27 431 GLY A C 1
ATOM 1002 O O . GLY A 1 131 ? -6.258 5.589 4.198 1.00 17.91 431 GLY A O 1
ATOM 1003 N N . THR A 1 132 ? -6.939 7.040 2.597 1.00 15.68 432 THR A N 1
ATOM 1004 C CA . THR A 1 132 ? -5.957 6.613 1.606 1.00 15.68 432 THR A CA 1
ATOM 1005 C C . THR A 1 132 ? -4.592 7.268 1.790 1.00 16.48 432 THR A C 1
ATOM 1006 O O . THR A 1 132 ? -3.692 6.945 1.015 1.00 18.93 432 THR A O 1
ATOM 1010 N N . GLY A 1 133 ? -4.481 8.279 2.671 1.00 15.98 433 GLY A N 1
ATOM 1011 C CA . GLY A 1 133 ? -3.224 8.972 2.902 1.00 17.09 433 GLY A CA 1
ATOM 1012 C C . GLY A 1 133 ? -2.536 8.416 4.139 1.00 18.05 433 GLY A C 1
ATOM 1013 O O . GLY A 1 133 ? -2.053 7.280 4.149 1.00 18.39 433 GLY A O 1
ATOM 1014 N N . ASN A 1 134 ? -2.558 9.193 5.214 1.00 17.48 434 ASN A N 1
ATOM 1015 C CA . ASN A 1 134 ? -1.967 8.791 6.467 1.00 18.10 434 ASN A CA 1
ATOM 1016 C C . ASN A 1 134 ? -2.500 7.472 7.029 1.00 17.08 434 ASN A C 1
ATOM 1017 O O . ASN A 1 134 ? -1.752 6.796 7.718 1.00 20.64 434 ASN A O 1
ATOM 1022 N N A MET A 1 135 ? -3.771 7.118 6.756 0.50 17.42 435 MET A N 1
ATOM 1023 N N B MET A 1 135 ? -3.776 7.120 6.770 0.50 17.42 435 MET A N 1
ATOM 1024 C CA A MET A 1 135 ? -4.321 5.885 7.316 0.50 18.54 435 MET A CA 1
ATOM 1025 C CA B MET A 1 135 ? -4.322 5.883 7.330 0.50 18.27 435 MET A CA 1
ATOM 1026 C C A MET A 1 135 ? -3.917 4.658 6.494 0.50 19.05 435 MET A C 1
ATOM 1027 C C B MET A 1 135 ? -3.936 4.660 6.487 0.50 19.01 435 MET A C 1
ATOM 1028 O O A MET A 1 135 ? -4.127 3.535 6.936 0.50 20.00 435 MET A O 1
ATOM 1029 O O B MET A 1 135 ? -4.175 3.535 6.911 0.50 20.05 435 MET A O 1
ATOM 1038 N N . GLU A 1 136 ? -3.334 4.874 5.312 1.00 20.13 436 GLU A N 1
ATOM 1039 C CA . GLU A 1 136 ? -2.740 3.803 4.500 1.00 20.67 436 GLU A CA 1
ATOM 1040 C C . GLU A 1 136 ? -3.721 2.715 4.059 1.00 19.38 436 GLU A C 1
ATOM 1041 O O . GLU A 1 136 ? -3.303 1.582 3.804 1.00 21.86 436 GLU A O 1
ATOM 1047 N N . ILE A 1 137 ? -5.026 3.053 3.891 1.00 17.22 437 ILE A N 1
ATOM 1048 C CA . ILE A 1 137 ? -5.976 2.092 3.347 1.00 17.47 437 ILE A CA 1
ATOM 1049 C C . ILE A 1 137 ? -5.693 1.929 1.851 1.00 18.09 437 ILE A C 1
ATOM 1050 O O . ILE A 1 137 ? -5.589 2.918 1.114 1.00 18.90 437 ILE A O 1
ATOM 1055 N N . LYS A 1 138 ? -5.595 0.678 1.383 1.00 18.68 438 LYS A N 1
ATOM 1056 C CA . LYS A 1 138 ? -5.372 0.374 -0.009 1.00 20.44 438 LYS A CA 1
ATOM 1057 C C . LYS A 1 138 ? -6.434 1.066 -0.863 1.00 19.01 438 LYS A C 1
ATOM 1058 O O . LYS A 1 138 ? -7.604 1.040 -0.522 1.00 18.51 438 LYS A O 1
ATOM 1064 N N . LYS A 1 139 ? -6.036 1.601 -2.008 1.00 18.53 439 LYS A N 1
ATOM 1065 C CA . LYS A 1 139 ? -6.940 2.378 -2.859 1.00 18.07 439 LYS A CA 1
ATOM 1066 C C . LYS A 1 139 ? -8.178 1.599 -3.299 1.00 17.78 439 LYS A C 1
ATOM 1067 O O . LYS A 1 139 ? -9.310 2.111 -3.280 1.00 17.79 439 LYS A O 1
ATOM 1073 N N . GLU A 1 140 ? -7.989 0.318 -3.626 1.00 17.94 440 GLU A N 1
ATOM 1074 C CA . GLU A 1 140 ? -9.110 -0.500 -4.057 1.00 19.52 440 GLU A CA 1
ATOM 1075 C C . GLU A 1 140 ? -10.066 -0.803 -2.921 1.00 17.38 440 GLU A C 1
ATOM 1076 O O . GLU A 1 140 ? -11.257 -0.853 -3.161 1.00 19.46 440 GLU A O 1
ATOM 1082 N N . THR A 1 141 ? -9.554 -1.006 -1.713 1.00 16.83 441 THR A N 1
ATOM 1083 C CA . THR A 1 141 ? -10.390 -1.211 -0.535 1.00 17.34 441 THR A CA 1
ATOM 1084 C C . THR A 1 141 ? -11.204 0.049 -0.258 1.00 16.08 441 THR A C 1
ATOM 1085 O O . THR A 1 141 ? -12.394 -0.028 0.010 1.00 16.59 441 THR A O 1
ATOM 1089 N N . ALA A 1 142 ? -10.571 1.215 -0.239 1.00 15.11 442 ALA A N 1
ATOM 1090 C CA . ALA A 1 142 ? -11.282 2.461 -0.010 1.00 15.16 442 ALA A CA 1
ATOM 1091 C C . ALA A 1 142 ? -12.392 2.662 -1.047 1.00 15.25 442 ALA A C 1
ATOM 1092 O O . ALA A 1 142 ? -13.509 3.037 -0.720 1.00 15.01 442 ALA A O 1
ATOM 1094 N N . ALA A 1 143 ? -12.070 2.470 -2.326 1.00 16.29 443 ALA A N 1
ATOM 1095 C CA . ALA A 1 143 ? -13.042 2.579 -3.392 1.00 16.16 443 ALA A CA 1
ATOM 1096 C C . ALA A 1 143 ? -14.206 1.622 -3.177 1.00 14.98 443 ALA A C 1
ATOM 1097 O O . ALA A 1 143 ? -15.371 2.032 -3.271 1.00 15.66 443 ALA A O 1
ATOM 1099 N N A GLU A 1 144 ? -13.940 0.341 -2.848 0.50 14.33 444 GLU A N 1
ATOM 1100 N N B GLU A 1 144 ? -13.908 0.348 -2.865 0.50 15.59 444 GLU A N 1
ATOM 1101 C CA A GLU A 1 144 ? -15.050 -0.597 -2.680 0.50 14.96 444 GLU A CA 1
ATOM 1102 C CA B GLU A 1 144 ? -14.969 -0.627 -2.642 0.50 16.89 444 GLU A CA 1
ATOM 1103 C C A GLU A 1 144 ? -15.935 -0.191 -1.508 0.50 14.42 444 GLU A C 1
ATOM 1104 C C B GLU A 1 144 ? -15.911 -0.134 -1.548 0.50 15.04 444 GLU A C 1
ATOM 1105 O O A GLU A 1 144 ? -17.151 -0.347 -1.587 0.50 15.72 444 GLU A O 1
ATOM 1106 O O B GLU A 1 144 ? -17.131 -0.139 -1.738 0.50 15.02 444 GLU A O 1
ATOM 1117 N N . ILE A 1 145 ? -15.355 0.311 -0.415 1.00 14.31 445 ILE A N 1
ATOM 1118 C CA . ILE A 1 145 ? -16.172 0.715 0.730 1.00 15.60 445 ILE A CA 1
ATOM 1119 C C . ILE A 1 145 ? -17.007 1.953 0.416 1.00 14.81 445 ILE A C 1
ATOM 1120 O O . ILE A 1 145 ? -18.188 1.996 0.742 1.00 15.16 445 ILE A O 1
ATOM 1125 N N . LEU A 1 146 ? -16.406 2.952 -0.220 1.00 14.35 446 LEU A N 1
ATOM 1126 C CA . LEU A 1 146 ? -17.123 4.185 -0.499 1.00 14.54 446 LEU A CA 1
ATOM 1127 C C . LEU A 1 146 ? -18.280 3.914 -1.458 1.00 13.88 446 LEU A C 1
ATOM 1128 O O . LEU A 1 146 ? -19.405 4.401 -1.274 1.00 14.40 446 LEU A O 1
ATOM 1133 N N . PHE A 1 147 ? -18.016 3.119 -2.495 1.00 14.60 447 PHE A N 1
ATOM 1134 C CA . PHE A 1 147 ? -19.070 2.768 -3.449 1.00 14.52 447 PHE A CA 1
ATOM 1135 C C . PHE A 1 147 ? -20.155 1.932 -2.783 1.00 13.81 447 PHE A C 1
ATOM 1136 O O . PHE A 1 147 ? -21.350 2.161 -2.995 1.00 14.43 447 PHE A O 1
ATOM 1144 N N . ASP A 1 148 ? -19.767 1.002 -1.915 1.00 15.10 448 ASP A N 1
ATOM 1145 C CA . ASP A 1 148 ? -20.729 0.148 -1.246 1.00 15.87 448 ASP A CA 1
ATOM 1146 C C . ASP A 1 148 ? -21.684 1.015 -0.430 1.00 14.29 448 ASP A C 1
ATOM 1147 O O . ASP A 1 148 ? -22.907 0.817 -0.478 1.00 14.40 448 ASP A O 1
ATOM 1152 N N . GLU A 1 149 ? -21.172 2.016 0.297 1.00 14.16 449 GLU A N 1
ATOM 1153 C CA . GLU A 1 149 ? -22.029 2.742 1.206 1.00 14.54 449 GLU A CA 1
ATOM 1154 C C . GLU A 1 149 ? -22.918 3.730 0.439 1.00 13.22 449 GLU A C 1
ATOM 1155 O O . GLU A 1 149 ? -24.100 3.878 0.769 1.00 15.24 449 GLU A O 1
ATOM 1161 N N . VAL A 1 150 ? -22.424 4.282 -0.651 1.00 14.51 450 VAL A N 1
ATOM 1162 C CA . VAL A 1 150 ? -23.222 5.165 -1.477 1.00 14.98 450 VAL A CA 1
ATOM 1163 C C . VAL A 1 150 ? -24.370 4.361 -2.110 1.00 14.68 450 VAL A C 1
ATOM 1164 O O . VAL A 1 150 ? -25.512 4.820 -2.156 1.00 14.96 450 VAL A O 1
ATOM 1168 N N . LEU A 1 151 ? -24.091 3.159 -2.580 1.00 15.50 451 LEU A N 1
ATOM 1169 C CA . LEU A 1 151 ? -25.122 2.364 -3.222 1.00 16.83 451 LEU A CA 1
ATOM 1170 C C . LEU A 1 151 ? -26.159 1.871 -2.214 1.00 13.93 451 LEU A C 1
ATOM 1171 O O . LEU A 1 151 ? -27.337 1.824 -2.530 1.00 16.47 451 LEU A O 1
ATOM 1176 N N . THR A 1 152 ? -25.743 1.528 -0.989 1.00 15.78 452 THR A N 1
ATOM 1177 C CA . THR A 1 152 ? -26.654 1.214 0.101 1.00 15.60 452 THR A CA 1
ATOM 1178 C C . THR A 1 152 ? -27.609 2.374 0.364 1.00 14.71 452 THR A C 1
ATOM 1179 O O . THR A 1 152 ? -28.820 2.161 0.493 1.00 16.46 452 THR A O 1
ATOM 1183 N N . PHE A 1 153 ? -27.074 3.590 0.430 1.00 14.79 453 PHE A N 1
ATOM 1184 C CA . PHE A 1 153 ? -27.863 4.786 0.624 1.00 15.12 453 PHE A CA 1
ATOM 1185 C C . PHE A 1 153 ? -28.884 4.928 -0.491 1.00 14.24 453 PHE A C 1
ATOM 1186 O O . PHE A 1 153 ? -30.072 5.198 -0.232 1.00 15.35 453 PHE A O 1
ATOM 1194 N N . ALA A 1 154 ? -28.463 4.770 -1.732 1.00 15.12 454 ALA A N 1
ATOM 1195 C CA . ALA A 1 154 ? -29.324 4.965 -2.885 1.00 15.72 454 ALA A CA 1
ATOM 1196 C C . ALA A 1 154 ? -30.501 4.000 -2.874 1.00 15.82 454 ALA A C 1
ATOM 1197 O O . ALA A 1 154 ? -31.581 4.328 -3.380 1.00 16.82 454 ALA A O 1
ATOM 1199 N N . LYS A 1 155 ? -30.297 2.810 -2.279 1.00 16.63 455 LYS A N 1
ATOM 1200 C CA . LYS A 1 155 ? -31.370 1.810 -2.213 1.00 18.79 455 LYS A CA 1
ATOM 1201 C C . LYS A 1 155 ? -32.247 2.005 -0.977 1.00 17.96 455 LYS A C 1
ATOM 1202 O O . LYS A 1 155 ? -33.483 1.966 -1.055 1.00 22.17 455 LYS A O 1
ATOM 1208 N N . ASP A 1 156 ? -31.634 2.276 0.170 1.00 18.72 456 ASP A N 1
ATOM 1209 C CA . ASP A 1 156 ? -32.343 2.309 1.443 1.00 19.55 456 ASP A CA 1
ATOM 1210 C C . ASP A 1 156 ? -33.023 3.656 1.698 1.00 18.01 456 ASP A C 1
ATOM 1211 O O . ASP A 1 156 ? -33.910 3.739 2.551 1.00 22.35 456 ASP A O 1
ATOM 1216 N N . HIS A 1 157 ? -32.536 4.734 1.062 1.00 16.23 457 HIS A N 1
ATOM 1217 C CA . HIS A 1 157 ? -33.072 6.070 1.151 1.00 16.19 457 HIS A CA 1
ATOM 1218 C C . HIS A 1 157 ? -33.444 6.571 -0.230 1.00 17.64 457 HIS A C 1
ATOM 1219 O O . HIS A 1 157 ? -33.043 7.654 -0.626 1.00 16.84 457 HIS A 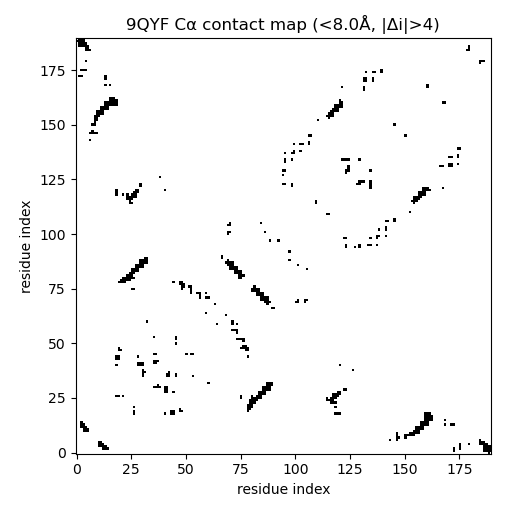O 1
ATOM 1226 N N . VAL A 1 158 ? -34.332 5.828 -0.897 1.00 17.01 458 VAL A N 1
ATOM 1227 C CA . VAL A 1 158 ? -34.592 6.013 -2.307 1.00 16.89 458 VAL A CA 1
ATOM 1228 C C . VAL A 1 158 ? -35.291 7.360 -2.601 1.00 18.59 458 VAL A C 1
ATOM 1229 O O . VAL A 1 158 ? -35.182 7.820 -3.722 1.00 21.56 458 VAL A O 1
ATOM 1233 N N . LYS A 1 159 ? -36.032 7.972 -1.661 1.00 16.81 459 LYS A N 1
ATOM 1234 C CA . LYS A 1 159 ? -36.695 9.232 -1.921 1.00 18.74 459 LYS A CA 1
ATOM 1235 C C . LYS A 1 159 ? -35.811 10.436 -1.637 1.00 18.79 459 LYS A C 1
ATOM 1236 O O . LYS A 1 159 ? -36.231 11.549 -1.902 1.00 21.01 459 LYS A O 1
ATOM 1242 N N . HIS A 1 160 ? -34.570 10.225 -1.146 1.00 16.99 460 HIS A N 1
ATOM 1243 C CA . HIS A 1 160 ? -33.730 11.341 -0.757 1.00 16.37 460 HIS A CA 1
ATOM 1244 C C . HIS A 1 160 ? -32.730 11.643 -1.864 1.00 14.52 460 HIS A C 1
ATOM 1245 O O . HIS A 1 160 ? -31.710 10.975 -1.968 1.00 16.19 460 HIS A O 1
ATOM 1252 N N . GLN A 1 161 ? -33.004 12.683 -2.649 1.00 14.17 461 GLN A N 1
ATOM 1253 C CA . GLN A 1 161 ? -32.085 13.070 -3.706 1.00 14.37 461 GLN A CA 1
ATOM 1254 C C . GLN A 1 161 ? -30.748 13.481 -3.116 1.00 13.68 461 GLN A C 1
ATOM 1255 O O . GLN A 1 161 ? -30.711 14.160 -2.096 1.00 15.03 461 GLN A O 1
ATOM 1261 N N . LEU A 1 162 ? -29.649 13.028 -3.726 1.00 13.62 462 LEU A N 1
ATOM 1262 C CA . LEU A 1 162 ? -28.327 13.397 -3.223 1.00 12.11 462 LEU A CA 1
ATOM 1263 C C . LEU A 1 162 ? -27.332 13.364 -4.379 1.00 13.34 462 LEU A C 1
ATOM 1264 O O . LEU A 1 162 ? -27.272 12.397 -5.137 1.00 14.70 462 LEU A O 1
ATOM 1269 N N . THR A 1 163 ? -26.508 14.420 -4.428 1.00 13.12 463 THR A N 1
ATOM 1270 C CA . THR A 1 163 ? -25.356 14.473 -5.301 1.00 13.69 463 THR A CA 1
ATOM 1271 C C . THR A 1 163 ? -24.085 14.289 -4.467 1.00 14.62 463 THR A C 1
ATOM 1272 O O . THR A 1 163 ? -23.787 15.101 -3.610 1.00 15.40 463 THR A O 1
ATOM 1276 N N . VAL A 1 164 ? -23.442 13.165 -4.717 1.00 14.04 464 VAL A N 1
ATOM 1277 C CA . VAL A 1 164 ? -22.228 12.794 -4.006 1.00 13.43 464 VAL A CA 1
ATOM 1278 C C . VAL A 1 164 ? -21.045 12.949 -4.949 1.00 13.51 464 VAL A C 1
ATOM 1279 O O . VAL A 1 164 ? -21.076 12.530 -6.102 1.00 15.78 464 VAL A O 1
ATOM 1283 N N . LYS A 1 165 ? -19.999 13.629 -4.467 1.00 13.74 465 LYS A N 1
ATOM 1284 C CA . LYS A 1 165 ? -18.753 13.719 -5.187 1.00 13.62 465 LYS A CA 1
ATOM 1285 C C . LYS A 1 165 ? -17.626 13.073 -4.383 1.00 14.78 465 LYS A C 1
ATOM 1286 O O . LYS A 1 165 ? -17.524 13.264 -3.174 1.00 14.95 465 LYS A O 1
ATOM 1292 N N . PHE A 1 166 ? -16.829 12.279 -5.101 1.00 13.85 466 PHE A N 1
ATOM 1293 C CA . PHE A 1 166 ? -15.555 11.776 -4.607 1.00 14.30 466 PHE A CA 1
ATOM 1294 C C . PHE A 1 166 ? -14.427 12.566 -5.241 1.00 14.05 466 PHE A C 1
ATOM 1295 O O . PHE A 1 166 ? -14.265 12.504 -6.446 1.00 16.16 466 PHE A O 1
ATOM 1303 N N . VAL A 1 167 ? -13.792 13.387 -4.402 1.00 14.92 467 VAL A N 1
ATOM 1304 C CA . VAL A 1 167 ? -12.822 14.358 -4.851 1.00 14.39 467 VAL A CA 1
ATOM 1305 C C . VAL A 1 167 ? -11.417 13.793 -4.641 1.00 14.82 467 VAL A C 1
ATOM 1306 O O . VAL A 1 167 ? -10.999 13.594 -3.505 1.00 15.96 467 VAL A O 1
ATOM 1310 N N . ILE A 1 168 ? -10.734 13.522 -5.755 1.00 16.36 468 ILE A N 1
ATOM 1311 C CA . ILE A 1 168 ? -9.419 12.902 -5.786 1.00 15.95 468 ILE A CA 1
ATOM 1312 C C . ILE A 1 168 ? -8.398 14.002 -6.069 1.00 16.32 468 ILE A C 1
ATOM 1313 O O . ILE A 1 168 ? -8.566 14.730 -7.025 1.00 16.70 468 ILE A O 1
ATOM 1318 N N . PHE A 1 169 ? -7.350 14.092 -5.251 1.00 16.83 469 PHE A N 1
ATOM 1319 C CA . PHE A 1 169 ? -6.348 15.117 -5.414 1.00 17.58 469 PHE A CA 1
ATOM 1320 C C . PHE A 1 169 ? -5.735 14.977 -6.804 1.00 17.87 469 PHE A C 1
ATOM 1321 O O . PHE A 1 169 ? -5.524 13.847 -7.268 1.00 18.89 469 PHE A O 1
ATOM 1329 N N . PRO A 1 170 ? -5.477 16.096 -7.541 1.00 19.47 470 PRO A N 1
ATOM 1330 C CA . PRO A 1 170 ? -5.087 15.985 -8.938 1.00 22.52 470 PRO A CA 1
ATOM 1331 C C . PRO A 1 170 ? -3.911 15.058 -9.204 1.00 23.86 470 PRO A C 1
ATOM 1332 O O . PRO A 1 170 ? -3.906 14.355 -10.219 1.00 27.82 470 PRO A O 1
ATOM 1336 N N . THR A 1 171 ? -2.939 15.038 -8.292 1.00 19.92 471 THR A N 1
ATOM 1337 C CA . THR A 1 171 ? -1.756 14.219 -8.499 1.00 23.32 471 THR A CA 1
ATOM 1338 C C . THR A 1 171 ? -1.893 12.787 -7.985 1.00 22.24 471 THR A C 1
ATOM 1339 O O . THR A 1 171 ? -0.967 11.985 -8.201 1.00 23.24 471 THR A O 1
ATOM 1343 N N . ASP A 1 172 ? -3.029 12.450 -7.377 1.00 20.29 472 ASP A N 1
ATOM 1344 C CA . ASP A 1 172 ? -3.284 11.091 -6.907 1.00 19.93 472 ASP A CA 1
ATOM 1345 C C . ASP A 1 172 ? -3.912 10.258 -8.014 1.00 19.41 472 ASP A C 1
ATOM 1346 O O . ASP A 1 172 ? -5.021 9.725 -7.876 1.00 18.95 472 ASP A O 1
ATOM 1351 N N . LEU A 1 173 ? -3.196 10.101 -9.101 1.00 18.85 473 LEU A N 1
ATOM 1352 C CA . LEU A 1 173 ? -3.741 9.475 -10.289 1.00 19.53 473 LEU A CA 1
ATOM 1353 C C . LEU A 1 173 ? -4.056 7.995 -10.060 1.00 18.77 473 LEU A C 1
ATOM 1354 O O . LEU A 1 173 ? -5.073 7.492 -10.549 1.00 18.42 473 LEU A O 1
ATOM 1359 N N . GLU A 1 174 ? -3.225 7.265 -9.309 1.00 19.56 474 GLU A N 1
ATOM 1360 C CA . GLU A 1 174 ? -3.535 5.858 -9.045 1.00 19.68 474 GLU A CA 1
ATOM 1361 C C . GLU A 1 174 ? -4.852 5.709 -8.278 1.00 19.40 474 GLU A C 1
ATOM 1362 O O . GLU A 1 174 ? -5.663 4.792 -8.536 1.00 18.95 474 GLU A O 1
ATOM 1368 N N . ILE A 1 175 ? -5.093 6.603 -7.302 1.00 18.12 475 ILE A N 1
ATOM 1369 C CA . ILE A 1 175 ? -6.368 6.576 -6.597 1.00 17.41 475 ILE A CA 1
ATOM 1370 C C . ILE A 1 175 ? -7.490 6.864 -7.585 1.00 17.26 475 ILE A C 1
ATOM 1371 O O . ILE A 1 175 ? -8.526 6.179 -7.549 1.00 18.13 475 ILE A O 1
ATOM 1376 N N . TYR A 1 176 ? -7.336 7.931 -8.405 1.00 16.45 476 TYR A N 1
ATOM 1377 C CA . TYR A 1 176 ? -8.356 8.229 -9.406 1.00 16.93 476 TYR A CA 1
ATOM 1378 C C . TYR A 1 176 ? -8.695 7.009 -10.259 1.00 15.71 476 TYR A C 1
ATOM 13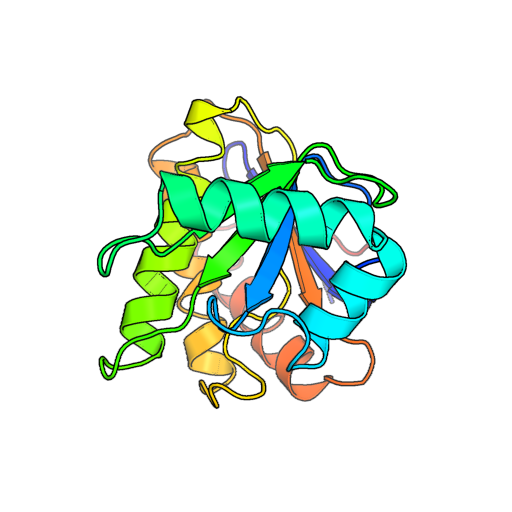79 O O . TYR A 1 176 ? -9.886 6.730 -10.474 1.00 17.11 476 TYR A O 1
ATOM 1388 N N . LYS A 1 177 ? -7.668 6.302 -10.722 1.00 17.88 477 LYS A N 1
ATOM 1389 C CA . LYS A 1 177 ? -7.918 5.132 -11.553 1.00 18.01 477 LYS A CA 1
ATOM 1390 C C . LYS A 1 177 ? -8.647 4.001 -10.826 1.00 18.06 477 LYS A C 1
ATOM 1391 O O . LYS A 1 177 ? -9.561 3.368 -11.400 1.00 18.81 477 LYS A O 1
ATOM 1397 N N . ALA A 1 178 ? -8.310 3.794 -9.550 1.00 16.80 478 ALA A N 1
ATOM 1398 C CA . ALA A 1 178 ? -9.016 2.810 -8.746 1.00 16.60 478 ALA A CA 1
ATOM 1399 C C . ALA A 1 178 ? -10.496 3.190 -8.587 1.00 15.31 478 ALA A C 1
ATOM 1400 O O . ALA A 1 178 ? -11.379 2.317 -8.657 1.00 16.24 478 ALA A O 1
ATOM 1402 N N . PHE A 1 179 ? -10.809 4.469 -8.297 1.00 15.77 479 PHE A N 1
ATOM 1403 C CA . PHE A 1 179 ? -12.190 4.915 -8.153 1.00 14.27 479 PHE A CA 1
ATOM 1404 C C . PHE A 1 179 ? -12.912 4.794 -9.495 1.00 14.90 479 PHE A C 1
ATOM 1405 O O . PHE A 1 179 ? -14.076 4.415 -9.529 1.00 14.90 479 PHE A O 1
ATOM 1413 N N A SER A 1 180 ? -12.269 5.159 -10.610 0.50 16.35 480 SER A N 1
ATOM 1414 N N B SER A 1 180 ? -12.246 5.167 -10.588 0.50 16.50 480 SER A N 1
ATOM 1415 C CA A SER A 1 180 ? -12.912 5.116 -11.921 0.50 16.72 480 SER A CA 1
ATOM 1416 C CA B SER A 1 180 ? -12.816 5.114 -11.926 0.50 17.07 480 SER A CA 1
ATOM 1417 C C A SER A 1 180 ? -13.183 3.669 -12.337 0.50 15.71 480 SER A C 1
ATOM 1418 C C B SER A 1 180 ? -13.172 3.681 -12.311 0.50 15.94 480 SER A C 1
ATOM 1419 O O A SER A 1 180 ? -14.234 3.342 -12.903 0.50 15.25 480 SER A O 1
ATOM 1420 O O B SER A 1 180 ? -14.252 3.387 -12.835 0.50 16.17 480 SER A O 1
ATOM 1425 N N . SER A 1 181 ? -12.271 2.764 -11.988 1.00 15.97 481 SER A N 1
ATOM 1426 C CA . SER A 1 181 ? -12.487 1.348 -12.245 1.00 16.66 481 SER A CA 1
ATOM 1427 C C . SER A 1 181 ? -13.671 0.825 -11.446 1.00 16.41 481 SER A C 1
ATOM 1428 O O . SER A 1 181 ? -14.481 0.070 -11.987 1.00 16.57 481 SER A O 1
ATOM 1431 N N . GLU A 1 182 ? -13.777 1.225 -10.179 1.00 15.15 482 GLU A N 1
ATOM 1432 C CA . GLU A 1 182 ? -14.927 0.830 -9.376 1.00 15.58 482 GLU A CA 1
ATOM 1433 C C . GLU A 1 182 ? -16.231 1.348 -9.973 1.00 15.84 482 GLU A C 1
ATOM 1434 O O . GLU A 1 182 ? -17.202 0.617 -10.031 1.00 16.39 482 GLU A O 1
ATOM 1440 N N . MET A 1 183 ? -16.260 2.614 -10.364 1.00 14.36 483 MET A N 1
ATOM 1441 C CA . MET A 1 183 ? -17.455 3.164 -10.970 1.00 15.21 483 MET A CA 1
ATOM 1442 C C . MET A 1 183 ? -17.867 2.356 -12.198 1.00 14.20 483 MET A C 1
ATOM 1443 O O . MET A 1 183 ? -19.045 2.039 -12.382 1.00 15.28 483 MET A O 1
ATOM 1448 N N . ALA A 1 184 ? -16.905 1.984 -13.038 1.00 15.00 484 ALA A N 1
ATOM 1449 C CA . ALA A 1 184 ? -17.158 1.213 -14.252 1.00 15.39 484 ALA A CA 1
ATOM 1450 C C . ALA A 1 184 ? -17.756 -0.147 -13.907 1.00 15.98 484 ALA A C 1
ATOM 1451 O O . ALA A 1 184 ? -18.754 -0.568 -14.512 1.00 16.59 484 ALA A O 1
ATOM 1453 N N . LYS A 1 185 ? -17.210 -0.796 -12.864 1.00 16.45 485 LYS A N 1
ATOM 1454 C CA . LYS A 1 185 ? -17.704 -2.115 -12.453 1.00 17.74 485 LYS A CA 1
ATOM 1455 C C . LYS A 1 185 ? -19.154 -2.010 -11.955 1.00 16.39 485 LYS A C 1
ATOM 1456 O O . LYS A 1 185 ? -20.018 -2.783 -12.352 1.00 16.95 485 LYS A O 1
ATOM 1462 N N . ARG A 1 186 ? -19.413 -1.039 -11.084 1.00 15.42 486 ARG A N 1
ATOM 1463 C CA . ARG A 1 186 ? -20.754 -0.933 -10.531 1.00 15.15 486 ARG A CA 1
ATOM 1464 C C . ARG A 1 186 ? -21.771 -0.524 -11.602 1.00 15.17 486 ARG A C 1
ATOM 1465 O O . ARG A 1 186 ? -22.894 -0.999 -11.591 1.00 15.94 486 ARG A O 1
ATOM 1473 N N A SER A 1 187 ? -21.364 0.377 -12.505 0.50 16.78 487 SER A N 1
ATOM 1474 N N B SER A 1 187 ? -21.404 0.411 -12.478 0.50 13.87 487 SER A N 1
ATOM 1475 C CA A SER A 1 187 ? -22.222 0.909 -13.556 0.50 18.61 487 SER A CA 1
ATOM 1476 C CA B SER A 1 187 ? -22.295 0.870 -13.533 0.50 13.31 487 SER A CA 1
ATOM 1477 C C A SER A 1 187 ? -22.619 -0.184 -14.549 0.50 17.43 487 SER A C 1
ATOM 1478 C C B SER A 1 187 ? -22.655 -0.292 -14.465 0.50 13.11 487 SER A C 1
ATOM 1479 O O A SER A 1 187 ? -23.763 -0.216 -15.024 0.50 19.05 487 SER A O 1
ATOM 1480 O O B SER A 1 187 ? -23.826 -0.470 -14.837 0.50 14.85 487 SER A O 1
ATOM 1485 N N A LYS A 1 188 ? -21.662 -1.050 -14.902 0.50 16.82 488 LYS A N 1
ATOM 1486 N N B LYS A 1 188 ? -21.637 -1.067 -14.867 0.50 14.14 488 LYS A N 1
ATOM 1487 C CA A LYS A 1 188 ? -21.984 -2.113 -15.836 0.50 17.39 488 LYS A CA 1
ATOM 1488 C CA B LYS A 1 188 ? -21.884 -2.146 -15.807 0.50 16.08 488 LYS A CA 1
ATOM 1489 C C A LYS A 1 188 ? -22.943 -3.087 -15.159 0.50 16.97 488 LYS A C 1
ATOM 1490 C C B LYS A 1 188 ? -22.867 -3.133 -15.188 0.50 16.31 488 LYS A C 1
ATOM 1491 O O A LYS A 1 188 ? -23.965 -3.462 -15.738 0.50 16.96 488 LYS A O 1
ATOM 1492 O O B LYS A 1 188 ? -23.815 -3.573 -15.844 0.50 17.42 488 LYS A O 1
ATOM 1503 N N . MET A 1 189 ? -22.639 -3.467 -13.917 1.00 16.20 489 MET A N 1
ATOM 1504 C CA . MET A 1 189 ? -23.439 -4.479 -13.245 1.00 16.27 489 MET A CA 1
ATOM 1505 C C . MET A 1 189 ? -24.879 -3.976 -13.100 1.00 15.93 489 MET A C 1
ATOM 1506 O O . MET A 1 189 ? -25.814 -4.716 -13.347 1.00 17.40 489 MET A O 1
ATOM 1511 N N . LEU A 1 190 ? -25.055 -2.716 -12.710 1.00 16.54 490 LEU A N 1
ATOM 1512 C CA . LEU A 1 190 ? -26.386 -2.189 -12.419 1.00 16.60 490 LEU A CA 1
ATOM 1513 C C . LEU A 1 190 ? -27.016 -1.468 -13.606 1.00 15.90 490 LEU A C 1
ATOM 1514 O O . LEU A 1 190 ? -28.074 -0.846 -13.467 1.00 16.05 490 LEU A O 1
ATOM 1519 N N . SER A 1 191 ? -26.402 -1.564 -14.779 1.00 15.71 491 SER A N 1
ATOM 1520 C CA . SER A 1 191 ? -26.909 -0.959 -16.001 1.00 16.26 491 SER A CA 1
ATOM 1521 C C . SER A 1 191 ? -27.165 0.529 -15.788 1.00 17.66 491 SER A C 1
ATOM 1522 O O . SER A 1 191 ? -28.186 1.028 -16.210 1.00 19.90 491 SER A O 1
ATOM 1525 N N . LEU A 1 192 ? -26.226 1.229 -15.159 1.00 15.76 492 LEU A N 1
ATOM 1526 C CA . LEU A 1 192 ? -26.377 2.654 -14.883 1.00 16.59 492 LEU A CA 1
ATOM 1527 C C . LEU A 1 192 ? -25.955 3.465 -16.092 1.00 17.12 492 LEU A C 1
ATOM 1528 O O . LEU A 1 192 ? -25.001 3.130 -16.785 1.00 19.58 492 LEU A O 1
ATOM 1533 N N . ASN A 1 193 ? -26.607 4.600 -16.248 1.00 15.49 493 ASN A N 1
ATOM 1534 C CA . ASN A 1 193 ? -26.204 5.594 -17.238 1.00 14.82 493 ASN A CA 1
ATOM 1535 C C . ASN A 1 193 ? -25.073 6.454 -16.676 1.00 14.80 493 ASN A C 1
ATOM 1536 O O . ASN A 1 193 ? -25.141 6.949 -15.546 1.00 15.83 493 ASN A O 1
ATOM 1541 N N . ASN A 1 194 ? -24.042 6.593 -17.508 1.00 15.24 494 ASN A N 1
ATOM 1542 C CA . ASN A 1 194 ? -22.805 7.269 -17.179 1.00 15.18 494 ASN A CA 1
ATOM 1543 C C . ASN A 1 194 ? -22.690 8.544 -18.004 1.00 15.22 494 ASN A C 1
ATOM 1544 O O . ASN A 1 194 ? -23.184 8.627 -19.127 1.00 15.80 494 ASN A O 1
ATOM 1549 N N . TYR A 1 195 ? -21.939 9.486 -17.449 1.00 15.17 495 TYR A N 1
ATOM 1550 C CA . TYR A 1 195 ? -21.673 10.754 -18.096 1.00 16.26 495 TYR A CA 1
ATOM 1551 C C . TYR A 1 195 ? -20.188 11.094 -17.956 1.00 17.21 495 TYR A C 1
ATOM 1552 O O . TYR A 1 195 ? -19.522 10.629 -17.021 1.00 15.90 495 TYR A O 1
ATOM 1561 N N A SER A 1 196 ? -19.730 11.961 -18.866 0.50 16.94 496 SER A N 1
ATOM 1562 N N B SER A 1 196 ? -19.696 11.935 -18.881 0.50 17.70 496 SER A N 1
ATOM 1563 C CA A SER A 1 196 ? -18.379 12.484 -18.919 0.50 18.48 496 SER A CA 1
ATOM 1564 C CA B SER A 1 196 ? -18.339 12.465 -18.872 0.50 20.02 496 SER A CA 1
ATOM 1565 C C A SER A 1 196 ? -18.490 13.995 -18.812 0.50 20.67 496 SER A C 1
ATOM 1566 C C B SER A 1 196 ? -18.396 13.983 -18.833 0.50 21.57 496 SER A C 1
ATOM 1567 O O A SER A 1 196 ? -19.004 14.621 -19.729 0.50 22.28 496 SER A O 1
ATOM 1568 O O B SER A 1 196 ? -18.682 14.613 -19.845 0.50 22.19 496 SER A O 1
ATOM 1573 N N . VAL A 1 197 ? -18.079 14.534 -17.655 1.00 25.21 497 VAL A N 1
ATOM 1574 C CA . VAL A 1 197 ? -18.133 15.961 -17.382 1.00 28.23 497 VAL A CA 1
ATOM 1575 C C . VAL A 1 197 ? -16.729 16.503 -17.094 1.00 33.24 497 VAL A C 1
ATOM 1576 O O . VAL A 1 197 ? -15.884 15.720 -16.709 1.00 36.47 497 VAL A O 1
#

Secondary structure (DSSP, 8-state):
---EEEETTEEEEEEES-GGG-BSSEEEEEEBTTBTTSSHHHHHHHHHH-HHHHHHHHHHHHHH--TT--EEEEE-TTSBSSEEEEEE---SS-HHHHHHHHHHHHHHHHHHTT-SEEEEE-TTSSTT---HHHHHHHHHHHHHHHHHHTTTS-EEEEEEE-TT-HHHHHHHHHHHHHHHHHTT-EEE--

Organism: Homo sapiens (NCBI:txid9606)

InterPro domains:
  IPR002589 Macro domain [PF01661] (136-254)
  IPR002589 Macro domain [PF01661] (335-445)
  IPR002589 Macro domain [PS51154] (107-296)
  IPR002589 Macro domain [PS51154] (306-487)
  IPR002589 Macro domain [SM00506] (119-255)
  IPR002589 Macro domain [SM00506] (318-446)
  IPR012317 Poly(ADP-ribose) polymerase, catalytic domain [PS51059] (628-850)
  IPR043472 Macro domain-like [G3DSA:3.40.220.10] (51-300)
  IPR043472 Macro domain-like [G3DSA:3.40.220.10] (308-493)
  IPR043472 Macro domain-like [SSF52949] (72-297)
  IPR043472 Macro domain-like [SSF5294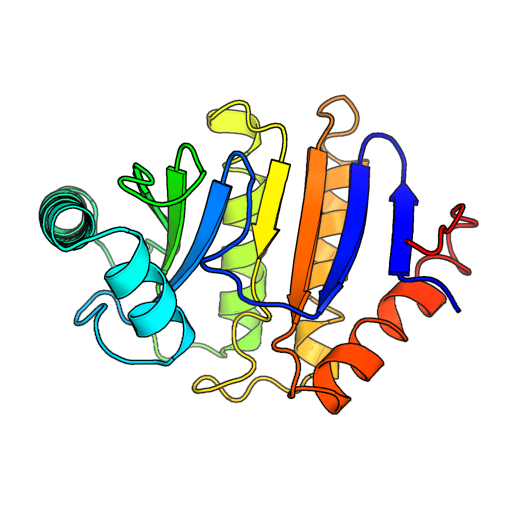9] (309-511)
  IPR052056 Mono-ADP-ribosyltransferase ARTD/PARP [PTHR14453] (130-822)
  IPR057049 PARP14-like, eighth type I KH domain [PF23254] (541-607)

Solvent-accessible surface area: 9630 Å² total; per-residue (Å²): 152,57,30,4,0,57,15,95,62,2,40,0,39,2,38,93,15,47,11,19,154,20,100,10,21,0,0,0,1,22,4,65,2,124,59,6,44,82,14,98,40,0,103,32,0,23,141,73,0,14,100,103,0,70,71,43,0,93,59,24,44,91,188,94,50,115,227,85,2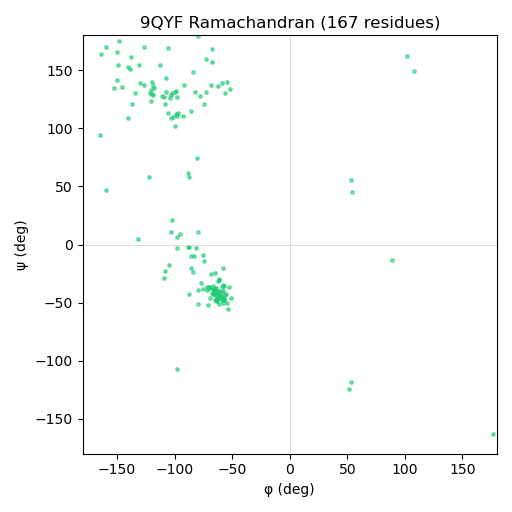5,34,4,0,35,2,104,1,68,102,8,139,21,125,66,0,0,0,0,0,23,46,49,175,142,69,47,51,105,11,0,90,116,0,0,110,57,0,2,70,38,0,66,135,55,111,2,82,22,0,1,0,7,17,3,6,27,52,110,53,148,11,135,67,66,32,0,0,77,19,0,0,56,9,0,24,53,4,3,143,90,49,68,184,35,130,3,44,0,51,0,4,2,93,58,113,57,84,101,22,37,110,10,0,25,54,12,0,22,121,27,3,152,138,84,100,26,107,43,121,82,148

GO terms:
  GO:0005634 nucleus (C, IDA)
  GO:0005737 cytoplasm (C, IDA)
  GO:0003950 NAD+ poly-ADP-r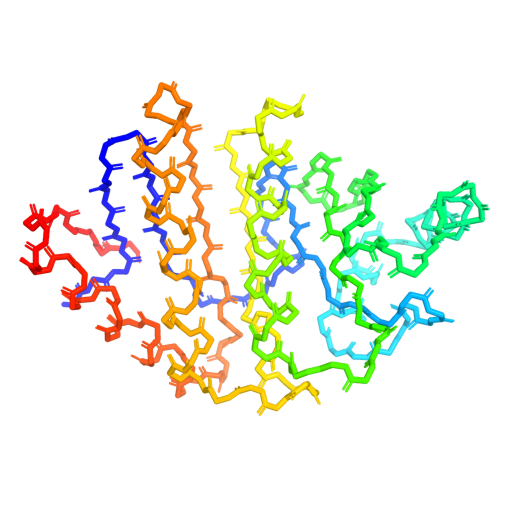ibosyltransferase activity (F, IDA)
  GO:0005634 nucleus (C, EXP)
  GO:0006302 double-strand break repair (P, IMP)
  GO:0005515 protein binding (F, IPI)
  GO:0003950 NAD+ poly-ADP-ribosyltransferase activity (F, TAS)
  GO:0005829 cytosol (C, TAS)
  GO:0019082 viral protein processing (P, TAS)
  GO:1901847 nicotinate metabolic process (P, TAS)
  GO:0005654 nucleoplasm (C, IDA)
  GO:0005829 cytosol (C, IDA)
  GO:0004857 enzyme inhibitor activity (F, IDA)
  GO:0090734 site of DNA damage (C, IDA)
  GO:0043086 negative regulation of catalytic activity (P, IDA)
  GO:0032991 protein-containing complex (C, IDA)
  GO:0060330 regulation of response to type II interferon (P, IDA)
  GO:0140802 NAD+-protein-C-terminal glycine ADP-ribosyltransferase activity (F, IDA)
  GO:0002230 positive regulation of defense response to virus by host (P, IGI)
  GO:0005634 nucleus (C, TAS)

Radius of gyration: 15.6 Å; Cα contacts (8 Å, |Δi|>4): 361; chains: 1; bounding box: 35×35×45 Å

B-factor: mean 20.46, std 7.8, range [11.3, 67.37]

Sequence (190 aa):
SFNAMVVNNLTLQIVQGHIEWQQTADVIVNSVNPHDITVGPVAKSILQQAGVEMKSEFLATKAKQFQRSQLVLVTKGFNLFCKYIYHVLWHSEFPKPQILKHAMKECLEKKCIEQNITSISFPALGTGNMMEIKKETAAEEILFDEVLTFAKDHVKHQLTVKFVIFPTDLEIYKAFSSSEMAKRSSKKMLSLNNYSSV

Nearest PDB structures (foldseek):
  5ail-assembly1_A  TM=9.862E-01  e=3.066E-34  Homo sapiens
  4d86-assembly1_A  TM=9.176E-01  e=2.149E-16  Homo sapiens
  5qhw-assembly1_A  TM=9.095E-01  e=2.558E-15  Homo sapiens
  5lnc-assembly1_A  TM=8.513E-01  e=1.398E-13  Saccharomyces cerevisiae S288C
  1zr5-assembly2_B  TM=8.490E-01  e=2.477E-13  Homo sapiens

Foldseek 3Di:
DFAWWDDQQEIEGEAAAQQQADAFQEGEAEAALVDLCDDDSSVSQDVQQDPVQVVQSVVQCVVDPDPPDQWDWDQRRNGNHGIYTYGHDDDPDQPLVSLLVNLLVVLVVCVVVVTAEYEYELHCVPVVVDDLLSSLVSNVVNSVVCCVVVNVRRYYYYYYYHNPNVVSVVSNVVSVVVVCVVVVIDGHHD